Protein AF-T0L2A1-F1 (afdb_monomer_lite)

Radius of gyration: 30.26 Å; chains: 1; bounding box: 70×40×87 Å

Sequence (256 aa):
MIIKAENKIKNYKLTKREFQIHLFFLKEFNQEYRSYCYIKNIFIFENDSRLNYIILQKDPFLYEYGTFNGVIGGIDNGIIYAVANSKVEIYKIDEDFINFQNHVFNNEKCEIQEKFRLRAISFYESLNMNDKALEICNNKNLKFEILVKSKKLNEAFEYCETPYMYEKLGELFFSINDYDNAALCFYNSKNWKRLFHVDMINKKNYLNKTAENLYKNGDLNYAFLAYMKLNDYEKCGELLQESKFYNIFKKTFLNK

Organism: NCBI:txid1037528

InterPro domains:
  IPR056176 COPA/B, TPR domain [PF23953] (112-244)

Secondary structure (DSSP, 8-state):
---------------HHHHHHHHHIIIII----SEEEEETTEEEEEETTEEEEEE-SSS-EEEEEEE--SEEEEEETTEEEEEETTEEEEEE--HHHHHHHHHHHTT------GGGHHHHHHHHHHTT-HHHHHHH---HHHHHHHHHHTT-HHHHHTT--SHHHHHHHHHHHHHTT-HHHHHHHHHHHT-HHHHHHHHHHS--TTHHHHHHHHHHTT-HHHHHHHHHHHT-HHHHHHHHTTSTTHHHHIIIII--

Foldseek 3Di:
DDPDPDPDPDPDPQDPLSVVVVVCCVPPPVFDFDAWEDDDQKIWTDGPQWIWIWRDDPDIDIDTPGGHAFHFPYDDPQWTWGAHPNDTDIDHDPVLVVVVVVCVVVVHDDDDDPVCLVVVLVVCVVVVVLVVSLVSDPDLVVNLVSCVVVVVLVVSVVSDDALVSLQVSLVVCVVVVVLVSSLVSCVVSVVLVSNLVSLVVDPVPCLVVSLVVCVVVVVLVSNLVSCVVVLVLVVNLVSCVPPPCNVVSCVPRVPD

pLDDT: mean 86.66, std 15.93, range [22.2, 98.19]

Structure (mmCIF, N/CA/C/O backbone):
data_AF-T0L2A1-F1
#
_entry.id   AF-T0L2A1-F1
#
loop_
_atom_site.group_PDB
_atom_site.id
_atom_site.type_symbol
_atom_site.label_atom_id
_atom_site.label_alt_id
_atom_site.label_comp_id
_atom_site.label_asym_id
_atom_site.label_entity_id
_atom_site.label_seq_id
_atom_site.pdbx_PDB_ins_code
_atom_site.Cartn_x
_atom_site.Cartn_y
_atom_site.Cartn_z
_atom_site.occupancy
_atom_site.B_iso_or_equiv
_atom_site.auth_seq_id
_atom_site.auth_comp_id
_atom_site.auth_asym_id
_atom_site.auth_atom_id
_atom_site.pdbx_PDB_model_num
ATOM 1 N N . MET A 1 1 ? 37.976 21.460 -34.846 1.00 31.03 1 MET A N 1
ATOM 2 C CA . MET A 1 1 ? 37.074 20.665 -35.704 1.00 31.03 1 MET A CA 1
ATOM 3 C C . MET A 1 1 ? 35.658 20.936 -35.217 1.00 31.03 1 MET A C 1
ATOM 5 O O . MET A 1 1 ? 35.281 20.462 -34.158 1.00 31.03 1 MET A O 1
ATOM 9 N N . ILE A 1 2 ? 34.959 21.858 -35.879 1.00 22.20 2 ILE A N 1
ATOM 10 C CA . ILE A 1 2 ? 33.649 22.368 -35.451 1.00 22.20 2 ILE A CA 1
ATOM 11 C C . ILE A 1 2 ? 32.595 21.415 -36.013 1.00 22.20 2 ILE A C 1
ATOM 13 O O . ILE A 1 2 ? 32.340 21.433 -37.215 1.00 22.20 2 ILE A O 1
ATOM 17 N N . ILE A 1 3 ? 32.009 20.564 -35.170 1.00 25.62 3 ILE A N 1
ATOM 18 C CA . ILE A 1 3 ? 30.817 19.804 -35.557 1.00 25.62 3 ILE A CA 1
ATOM 19 C C . ILE A 1 3 ? 29.646 20.780 -35.459 1.00 25.62 3 ILE A C 1
ATOM 21 O O . ILE A 1 3 ? 29.141 21.075 -34.379 1.00 25.62 3 ILE A O 1
ATOM 25 N N . LYS A 1 4 ? 29.266 21.352 -36.605 1.00 25.23 4 LYS A N 1
ATOM 26 C CA . LYS A 1 4 ? 28.033 22.125 -36.745 1.00 25.23 4 LYS A CA 1
ATOM 27 C C . LYS A 1 4 ? 26.848 21.182 -36.527 1.00 25.23 4 LYS A C 1
ATOM 29 O O . LYS A 1 4 ? 26.548 20.366 -37.396 1.00 25.23 4 LYS A O 1
ATOM 34 N N . ALA A 1 5 ? 26.152 21.335 -35.405 1.00 28.75 5 ALA A N 1
ATOM 35 C CA . ALA A 1 5 ? 24.778 20.874 -35.258 1.00 28.75 5 ALA A CA 1
ATOM 36 C C . ALA A 1 5 ? 23.877 21.789 -36.107 1.00 28.75 5 ALA A C 1
ATOM 38 O O . ALA A 1 5 ? 23.283 22.749 -35.622 1.00 28.75 5 ALA A O 1
ATOM 39 N N . GLU A 1 6 ? 23.857 21.557 -37.421 1.00 27.33 6 GLU A N 1
ATOM 40 C CA . GLU A 1 6 ? 22.865 22.170 -38.299 1.00 27.33 6 GLU A CA 1
ATOM 41 C C . GLU A 1 6 ? 21.514 21.503 -38.043 1.00 27.33 6 GLU A C 1
ATOM 43 O O . GLU A 1 6 ? 21.291 20.357 -38.434 1.00 27.33 6 GLU A O 1
ATOM 48 N N . ASN A 1 7 ? 20.601 22.265 -37.435 1.00 36.50 7 ASN A N 1
ATOM 49 C CA . ASN A 1 7 ? 19.162 22.072 -37.561 1.00 36.50 7 ASN A CA 1
ATOM 50 C C . ASN A 1 7 ? 18.801 21.998 -39.050 1.00 36.50 7 ASN A C 1
ATOM 52 O O . ASN A 1 7 ? 18.612 23.006 -39.730 1.00 36.50 7 ASN A O 1
ATOM 56 N N . LYS A 1 8 ? 18.727 20.774 -39.563 1.00 29.84 8 LYS A N 1
ATOM 57 C CA . LYS A 1 8 ? 18.136 20.437 -40.850 1.00 29.84 8 LYS A CA 1
ATOM 58 C C . LYS A 1 8 ? 16.917 19.580 -40.559 1.00 29.84 8 LYS A C 1
ATOM 60 O O . LYS A 1 8 ? 17.016 18.359 -40.485 1.00 29.84 8 LYS A O 1
ATOM 65 N N . ILE A 1 9 ? 15.755 20.231 -40.508 1.00 32.44 9 ILE A N 1
ATOM 66 C CA . ILE A 1 9 ? 14.486 19.613 -40.905 1.00 32.44 9 ILE A CA 1
ATOM 67 C C . ILE A 1 9 ? 14.605 19.352 -42.416 1.00 32.44 9 ILE A C 1
ATOM 69 O O . ILE A 1 9 ? 14.092 20.076 -43.262 1.00 32.44 9 ILE A O 1
ATOM 73 N N . LYS A 1 10 ? 15.430 18.367 -42.776 1.00 32.75 10 LYS A N 1
ATOM 74 C CA . LYS A 1 10 ? 15.390 17.714 -44.077 1.00 32.75 10 LYS A CA 1
ATOM 75 C C . LYS A 1 10 ? 14.260 16.704 -43.987 1.00 32.75 10 LYS A C 1
ATOM 77 O O . LYS A 1 10 ? 14.142 16.036 -42.967 1.00 32.75 10 LYS A O 1
ATOM 82 N N . ASN A 1 11 ? 13.471 16.595 -45.051 1.00 31.20 11 ASN A N 1
ATOM 83 C CA . ASN A 1 11 ? 12.478 15.546 -45.268 1.00 31.20 11 ASN A CA 1
ATOM 84 C C . ASN A 1 11 ? 13.094 14.153 -45.035 1.00 31.20 11 ASN A C 1
ATOM 86 O O . ASN A 1 11 ? 13.542 13.498 -45.976 1.00 31.20 11 ASN A O 1
ATOM 90 N N . TYR A 1 12 ? 13.147 13.704 -43.784 1.00 37.12 12 TYR A N 1
ATOM 91 C CA . TYR A 1 12 ? 13.442 12.326 -43.452 1.00 37.12 12 TYR A CA 1
ATOM 92 C C . TYR A 1 12 ? 12.169 11.551 -43.755 1.00 37.12 12 TYR A C 1
ATOM 94 O O . TYR A 1 12 ? 11.130 11.759 -43.130 1.00 37.12 12 TYR A O 1
ATOM 102 N N . LYS A 1 13 ? 12.236 10.653 -44.743 1.00 37.12 13 LYS A N 1
ATOM 103 C CA . LYS A 1 13 ? 11.310 9.524 -44.770 1.00 37.12 13 LYS A CA 1
ATOM 104 C C . LYS A 1 13 ? 11.586 8.751 -43.487 1.00 37.12 13 LYS A C 1
ATOM 106 O O . LYS A 1 13 ? 12.560 8.005 -43.440 1.00 37.12 13 LYS A O 1
ATOM 111 N N . LEU A 1 14 ? 10.771 8.990 -42.461 1.00 46.75 14 LEU A N 1
ATOM 112 C CA . LEU A 1 14 ? 10.785 8.187 -41.248 1.00 46.75 14 LEU A CA 1
ATOM 113 C C . LEU A 1 14 ? 10.711 6.728 -41.685 1.00 46.75 14 LEU A C 1
ATOM 115 O O . LEU A 1 14 ? 9.867 6.348 -42.506 1.00 46.75 14 LEU A O 1
ATOM 119 N N . THR A 1 15 ? 11.614 5.906 -41.171 1.00 63.09 15 THR A N 1
ATOM 120 C CA . THR A 1 15 ? 11.466 4.463 -41.302 1.00 63.09 15 THR A CA 1
ATOM 121 C C . THR A 1 15 ? 10.100 4.067 -40.739 1.00 63.09 15 THR A C 1
ATOM 123 O O . THR A 1 15 ? 9.544 4.737 -39.866 1.00 63.09 15 THR A O 1
ATOM 126 N N . LYS A 1 16 ? 9.529 2.953 -41.211 1.00 61.53 16 LYS A N 1
ATOM 127 C CA . LYS A 1 16 ? 8.233 2.464 -40.707 1.00 61.53 16 LYS A CA 1
ATOM 128 C C . LYS A 1 16 ? 8.201 2.389 -39.169 1.00 61.53 16 LYS A C 1
ATOM 130 O O . LYS A 1 16 ? 7.161 2.654 -38.576 1.00 61.53 16 LYS A O 1
ATOM 135 N N . ARG A 1 17 ? 9.344 2.075 -38.543 1.00 62.84 17 ARG A N 1
ATOM 136 C CA . ARG A 1 17 ? 9.523 2.063 -37.085 1.00 62.84 17 ARG A CA 1
ATOM 137 C C . ARG A 1 17 ? 9.506 3.465 -36.479 1.00 62.84 17 ARG A C 1
ATOM 139 O O . ARG A 1 17 ? 8.727 3.689 -35.568 1.00 62.84 17 ARG A O 1
ATOM 146 N N . GLU A 1 18 ? 10.279 4.416 -36.996 1.00 62.72 18 GLU A N 1
ATOM 147 C CA . GLU A 1 18 ? 10.261 5.807 -36.505 1.00 62.72 18 GLU A CA 1
ATOM 148 C C . GLU A 1 18 ? 8.881 6.457 -36.644 1.00 62.72 18 GLU A C 1
ATOM 150 O O . GLU A 1 18 ? 8.446 7.190 -35.761 1.00 62.72 18 GLU A O 1
ATOM 155 N N . PHE A 1 19 ? 8.147 6.131 -37.708 1.00 63.41 19 PHE A N 1
ATOM 156 C CA . PHE A 1 19 ? 6.772 6.587 -37.882 1.00 63.41 19 PHE A CA 1
ATOM 157 C C . PHE A 1 19 ? 5.812 5.969 -36.852 1.00 63.41 19 PHE A C 1
ATOM 159 O O . PHE A 1 19 ? 4.948 6.665 -36.326 1.00 63.41 19 PHE A O 1
ATOM 166 N N . GLN A 1 20 ? 5.976 4.682 -36.523 1.00 64.56 20 GLN A N 1
ATOM 167 C CA . GLN A 1 20 ? 5.215 4.023 -35.453 1.00 64.56 20 GLN A CA 1
ATOM 168 C C . GLN A 1 20 ? 5.517 4.626 -34.079 1.00 64.56 20 GLN A C 1
ATOM 170 O O . GLN A 1 20 ? 4.583 4.864 -33.321 1.00 64.56 20 GLN A O 1
ATOM 175 N N . ILE A 1 21 ? 6.788 4.915 -33.784 1.00 65.69 21 ILE A N 1
ATOM 176 C CA . ILE A 1 21 ? 7.208 5.604 -32.556 1.00 65.69 21 ILE A CA 1
ATOM 177 C C . ILE A 1 21 ? 6.533 6.969 -32.480 1.00 65.69 21 ILE A C 1
ATOM 179 O O . ILE A 1 21 ? 5.861 7.271 -31.502 1.00 65.69 21 ILE A O 1
ATOM 183 N N . HIS A 1 22 ? 6.657 7.773 -33.534 1.00 61.84 22 HIS A N 1
ATOM 184 C CA . HIS A 1 22 ? 6.089 9.114 -33.569 1.00 61.84 22 HIS A CA 1
ATOM 185 C C . HIS A 1 22 ? 4.561 9.096 -33.398 1.00 61.84 22 HIS A C 1
ATOM 187 O O . HIS A 1 22 ? 4.016 9.859 -32.606 1.00 61.84 22 HIS A O 1
ATOM 193 N N . LEU A 1 23 ? 3.864 8.168 -34.065 1.00 62.12 23 LEU A N 1
ATOM 194 C CA . LEU A 1 23 ? 2.428 7.958 -33.867 1.00 62.12 23 LEU A CA 1
ATOM 195 C C . LEU A 1 23 ? 2.078 7.513 -32.443 1.00 62.12 23 LEU A C 1
ATOM 197 O O . LEU A 1 23 ? 1.058 7.954 -31.924 1.00 62.12 23 LEU A O 1
ATOM 201 N N . PHE A 1 24 ? 2.888 6.651 -31.827 1.00 64.75 24 PHE A N 1
ATOM 202 C CA . PHE A 1 24 ? 2.694 6.216 -30.446 1.00 64.75 24 PHE A CA 1
ATOM 203 C C . PHE A 1 24 ? 2.841 7.391 -29.475 1.00 64.75 24 PHE A C 1
ATOM 205 O O . PHE A 1 24 ? 1.949 7.621 -28.670 1.00 64.75 24 PHE A O 1
ATOM 212 N N . PHE A 1 25 ? 3.888 8.208 -29.609 1.00 62.81 25 PHE A N 1
ATOM 213 C CA . PHE A 1 25 ? 4.050 9.416 -28.794 1.00 62.81 25 PHE A CA 1
ATOM 214 C C . PHE A 1 25 ? 2.881 10.384 -28.933 1.00 62.81 25 PHE A C 1
ATOM 216 O O . PHE A 1 25 ? 2.364 10.857 -27.926 1.00 62.81 25 PHE A O 1
ATOM 223 N N . LEU A 1 26 ? 2.445 10.653 -30.165 1.00 59.28 26 LEU A N 1
ATOM 224 C CA . LEU A 1 26 ? 1.346 11.580 -30.424 1.00 59.28 26 LEU A CA 1
ATOM 225 C C . LEU A 1 26 ? -0.004 11.066 -29.909 1.00 59.28 26 LEU A C 1
ATOM 227 O O . LEU A 1 26 ? -0.841 11.871 -29.514 1.00 59.28 26 LEU A O 1
ATOM 231 N N . LYS A 1 27 ? -0.241 9.749 -29.941 1.00 61.22 27 LYS A N 1
ATOM 232 C CA . LYS A 1 27 ? -1.530 9.159 -29.551 1.00 61.22 27 LYS A CA 1
ATOM 233 C C . LYS A 1 27 ? -1.618 8.778 -28.077 1.00 61.22 27 LYS A C 1
ATOM 235 O O . LYS A 1 27 ? -2.663 8.995 -27.480 1.00 61.22 27 LYS A O 1
ATOM 240 N N . GLU A 1 28 ? -0.564 8.186 -27.526 1.00 62.56 28 GLU A N 1
ATOM 241 C CA . GLU A 1 28 ? -0.591 7.547 -26.202 1.00 62.56 28 GLU A CA 1
ATOM 242 C C . GLU A 1 28 ? 0.013 8.435 -25.114 1.00 62.56 28 GLU A C 1
ATOM 244 O O . GLU A 1 28 ? -0.511 8.485 -24.006 1.00 62.56 28 GLU A O 1
ATOM 249 N N . PHE A 1 29 ? 1.096 9.162 -25.412 1.00 63.00 29 PHE A N 1
ATOM 250 C CA . PHE A 1 29 ? 1.854 9.874 -24.376 1.00 63.00 29 PHE A CA 1
ATOM 251 C C . PHE A 1 29 ? 1.736 11.397 -24.424 1.00 63.00 29 PHE A C 1
ATOM 253 O O . PHE A 1 29 ? 1.950 12.035 -23.398 1.00 63.00 29 PHE A O 1
ATOM 260 N N . ASN A 1 30 ? 1.378 11.991 -25.567 1.00 65.12 30 ASN A N 1
ATOM 261 C CA . ASN A 1 30 ? 1.328 13.444 -25.777 1.00 65.12 30 ASN A CA 1
ATOM 262 C C . ASN A 1 30 ? 2.593 14.167 -25.257 1.00 65.12 30 ASN A C 1
ATOM 264 O O . ASN A 1 30 ? 2.512 15.222 -24.631 1.00 65.12 30 ASN A O 1
ATOM 268 N N . GLN A 1 31 ? 3.764 13.553 -25.460 1.00 67.06 31 GLN A N 1
ATOM 269 C CA . GLN A 1 31 ? 5.052 14.040 -24.965 1.00 67.06 31 GLN A CA 1
ATOM 270 C C . GLN A 1 31 ? 5.927 14.535 -26.115 1.00 67.06 31 GLN A C 1
ATOM 272 O O . GLN A 1 31 ? 6.083 13.854 -27.131 1.00 67.06 31 GLN A O 1
ATOM 277 N N . GLU A 1 32 ? 6.546 15.696 -25.916 1.00 71.56 32 GLU A N 1
ATOM 278 C CA . GLU A 1 32 ? 7.630 16.190 -26.760 1.00 71.56 32 GLU A CA 1
ATOM 279 C C . GLU A 1 32 ? 8.976 15.674 -26.238 1.00 71.56 32 GLU A C 1
ATOM 281 O O . GLU A 1 32 ? 9.176 15.510 -25.034 1.00 71.56 32 GLU A O 1
ATOM 286 N N . TYR A 1 33 ? 9.919 15.434 -27.146 1.00 80.19 33 TYR A N 1
ATOM 287 C CA . TYR A 1 33 ? 11.296 15.086 -26.810 1.00 80.19 33 TYR A CA 1
ATOM 288 C C . TYR A 1 33 ? 12.257 16.023 -27.533 1.00 80.19 33 TYR A C 1
ATOM 290 O O . TYR A 1 33 ? 12.021 16.419 -28.675 1.00 80.19 33 TYR A O 1
ATOM 298 N N . ARG A 1 34 ? 13.341 16.404 -26.853 1.00 81.69 34 ARG A N 1
ATOM 299 C CA . ARG A 1 34 ? 14.311 17.380 -27.381 1.00 81.69 34 ARG A CA 1
ATOM 300 C C . ARG A 1 34 ? 15.404 16.713 -28.205 1.00 81.69 34 ARG A C 1
ATOM 302 O O . ARG A 1 34 ? 15.775 17.213 -29.266 1.00 81.69 34 ARG A O 1
ATOM 309 N N . SER A 1 35 ? 15.870 15.561 -27.757 1.00 87.50 35 SER A N 1
ATOM 310 C CA . SER A 1 35 ? 16.796 14.716 -28.485 1.00 87.50 35 SER A CA 1
ATOM 311 C C . SER A 1 35 ? 16.603 13.253 -28.111 1.00 87.50 35 SER A C 1
ATOM 313 O O . SER A 1 35 ? 15.873 12.906 -27.177 1.00 87.50 35 SER A O 1
ATOM 315 N N . TYR A 1 36 ? 17.154 12.386 -28.952 1.00 88.69 36 TYR A N 1
ATOM 316 C CA . TYR A 1 36 ? 16.913 10.958 -28.893 1.00 88.69 36 TYR A CA 1
ATOM 317 C C . TYR A 1 36 ? 18.045 10.184 -29.559 1.00 88.69 36 TYR A C 1
ATOM 319 O O . TYR A 1 36 ? 18.781 10.698 -30.403 1.00 88.69 36 TYR A O 1
ATOM 327 N N . CYS A 1 37 ? 18.146 8.910 -29.212 1.00 87.88 37 CYS A N 1
ATOM 328 C CA . CYS A 1 37 ? 18.925 7.929 -29.941 1.00 87.88 37 CYS A CA 1
ATOM 329 C C . CYS A 1 37 ? 18.170 6.599 -30.009 1.00 87.88 37 CYS A C 1
ATOM 331 O O . CYS A 1 37 ? 17.124 6.398 -29.389 1.00 87.88 37 CYS A O 1
ATOM 333 N N . TYR A 1 38 ? 18.686 5.687 -30.822 1.00 84.31 38 TYR A N 1
ATOM 334 C CA . TYR A 1 38 ? 18.037 4.415 -31.081 1.00 84.31 38 TYR A CA 1
ATOM 335 C C . TYR A 1 38 ? 19.048 3.279 -31.050 1.00 84.31 38 TYR A C 1
ATOM 337 O O . TYR A 1 38 ? 20.103 3.367 -31.680 1.00 84.31 38 TYR A O 1
ATOM 345 N N . ILE A 1 39 ? 18.703 2.193 -30.361 1.00 83.75 39 ILE A N 1
ATOM 346 C CA . ILE A 1 39 ? 19.506 0.972 -30.319 1.00 83.75 39 ILE A CA 1
ATOM 347 C C . ILE A 1 39 ? 18.600 -0.257 -30.426 1.00 83.75 39 ILE A C 1
ATOM 349 O O . ILE A 1 39 ? 17.722 -0.479 -29.600 1.00 83.75 39 ILE A O 1
ATOM 353 N N . LYS A 1 40 ? 18.811 -1.082 -31.461 1.00 81.56 40 LYS A N 1
ATOM 354 C CA . LYS A 1 40 ? 18.043 -2.315 -31.744 1.00 81.56 40 LYS A CA 1
ATOM 355 C C . LYS A 1 40 ? 16.529 -2.104 -31.885 1.00 81.56 40 LYS A C 1
ATOM 357 O O . LYS A 1 40 ? 16.071 -1.875 -33.002 1.00 81.56 40 LYS A O 1
ATOM 362 N N . ASN A 1 41 ? 15.762 -2.254 -30.806 1.00 82.75 41 ASN A N 1
ATOM 363 C CA . ASN A 1 41 ? 14.313 -2.040 -30.692 1.00 82.75 41 ASN A CA 1
ATOM 364 C C . ASN A 1 41 ? 13.965 -1.038 -29.576 1.00 82.75 41 ASN A C 1
ATOM 366 O O . ASN A 1 41 ? 12.814 -0.963 -29.165 1.00 82.75 41 ASN A O 1
ATOM 370 N N . ILE A 1 42 ? 14.947 -0.293 -29.073 1.00 86.69 42 ILE A N 1
ATOM 371 C CA . ILE A 1 42 ? 14.805 0.611 -27.936 1.00 86.69 42 ILE A CA 1
ATOM 372 C C . ILE A 1 42 ? 14.990 2.040 -28.444 1.00 86.69 42 ILE A C 1
ATOM 374 O O . ILE A 1 42 ? 16.028 2.382 -29.019 1.00 86.69 42 ILE A O 1
ATOM 378 N N . PHE A 1 43 ? 13.972 2.867 -28.238 1.00 87.81 43 PHE A N 1
ATOM 379 C CA . PHE A 1 43 ? 14.008 4.296 -28.524 1.00 87.81 43 PHE A CA 1
ATOM 380 C C . PHE A 1 43 ? 14.283 5.052 -27.233 1.00 87.81 43 PHE A C 1
ATOM 382 O O . PHE A 1 43 ? 13.458 5.004 -26.330 1.00 87.81 43 PHE A O 1
ATOM 389 N N . ILE A 1 44 ? 15.425 5.721 -27.133 1.00 89.94 44 ILE A N 1
ATOM 390 C CA . ILE A 1 44 ? 15.856 6.434 -25.929 1.00 89.94 44 ILE A CA 1
ATOM 391 C C . ILE A 1 44 ? 15.756 7.922 -26.207 1.00 89.94 44 ILE A C 1
ATOM 393 O O . ILE A 1 44 ? 16.196 8.379 -27.258 1.00 89.94 44 ILE A O 1
ATOM 397 N N . PHE A 1 45 ? 15.203 8.686 -25.281 1.00 89.62 45 PHE A N 1
ATOM 398 C CA . PHE A 1 45 ? 14.941 10.101 -25.494 1.00 89.62 45 PHE A CA 1
ATOM 399 C C . PHE A 1 45 ? 14.918 10.854 -24.175 1.00 89.62 45 PHE A C 1
ATOM 401 O O . PHE A 1 45 ? 14.637 10.264 -23.127 1.00 89.62 45 PHE A O 1
ATOM 408 N N . GLU A 1 46 ? 15.172 12.161 -24.229 1.00 89.81 46 GLU A N 1
ATOM 409 C CA . GLU A 1 46 ? 14.883 13.027 -23.093 1.00 89.81 46 GLU A CA 1
ATOM 410 C C . GLU A 1 46 ? 13.607 13.845 -23.268 1.00 89.81 46 GLU A C 1
ATOM 412 O O . GLU A 1 46 ? 13.340 14.423 -24.327 1.00 89.81 46 GLU A O 1
ATOM 417 N N . ASN A 1 47 ? 12.859 13.945 -22.174 1.00 86.94 47 ASN A N 1
ATOM 418 C CA . ASN A 1 47 ? 11.787 14.910 -21.978 1.00 86.94 47 ASN A CA 1
ATOM 419 C C . ASN A 1 47 ? 11.859 15.440 -20.541 1.00 86.94 47 ASN A C 1
ATOM 421 O O . ASN A 1 47 ? 12.324 14.737 -19.6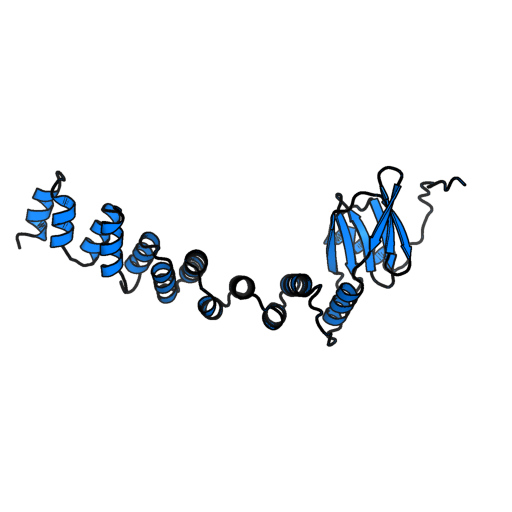56 1.00 86.94 47 ASN A O 1
ATOM 425 N N . ASP A 1 48 ? 11.496 16.701 -20.306 1.00 83.94 48 ASP A N 1
ATOM 426 C CA . ASP A 1 48 ? 11.369 17.273 -18.951 1.00 83.94 48 ASP A CA 1
ATOM 427 C C . ASP A 1 48 ? 12.499 16.931 -17.955 1.00 83.94 48 ASP A C 1
ATOM 429 O O . ASP A 1 48 ? 12.271 16.652 -16.778 1.00 83.94 48 ASP A O 1
ATOM 433 N N . SER A 1 49 ? 13.745 16.961 -18.441 1.00 86.75 49 SER A N 1
ATOM 434 C CA . SER A 1 49 ? 14.954 16.631 -17.669 1.00 86.75 49 SER A CA 1
ATOM 435 C C . SER A 1 49 ? 14.994 15.190 -17.131 1.00 86.75 49 SER A C 1
ATOM 437 O O . SER A 1 49 ? 15.594 14.899 -16.090 1.00 86.75 49 SER A O 1
ATOM 439 N N . ARG A 1 50 ? 14.358 14.269 -17.853 1.00 89.06 50 ARG A N 1
ATOM 440 C CA . ARG A 1 50 ? 14.342 12.828 -17.617 1.00 89.06 50 ARG A CA 1
ATOM 441 C C . ARG A 1 50 ? 14.800 12.099 -18.867 1.00 89.06 50 ARG A C 1
ATOM 443 O O . ARG A 1 50 ? 14.410 12.449 -19.978 1.00 89.06 50 ARG A O 1
ATOM 450 N N . LEU A 1 51 ? 15.619 11.075 -18.674 1.00 91.62 51 LEU A N 1
ATOM 451 C CA . LEU A 1 51 ? 15.928 10.097 -19.700 1.00 91.62 51 LEU A CA 1
ATOM 452 C C . LEU A 1 51 ? 14.884 8.996 -19.622 1.00 91.62 51 LEU A C 1
ATOM 454 O O . LEU A 1 51 ? 14.650 8.419 -18.559 1.00 91.62 51 LEU A O 1
ATOM 458 N N . ASN A 1 52 ? 14.298 8.678 -20.760 1.00 90.69 52 ASN A N 1
ATOM 459 C CA . ASN A 1 52 ? 13.311 7.626 -20.887 1.00 90.69 52 ASN A CA 1
ATOM 460 C C . ASN A 1 52 ? 13.688 6.728 -22.052 1.00 90.69 52 ASN A C 1
ATOM 462 O O . ASN A 1 52 ? 14.433 7.123 -22.953 1.00 90.69 52 ASN A O 1
ATOM 466 N N . TYR A 1 53 ? 13.137 5.522 -22.062 1.00 90.88 53 TYR A N 1
ATOM 467 C CA . TYR A 1 53 ? 13.158 4.706 -23.259 1.00 90.88 53 TYR A CA 1
ATOM 468 C C . TYR A 1 53 ? 11.837 3.994 -23.491 1.00 90.88 53 TYR A C 1
ATOM 470 O O . TYR A 1 53 ? 11.105 3.675 -22.558 1.00 90.88 53 TYR A O 1
ATOM 478 N N . ILE A 1 54 ? 11.555 3.725 -24.760 1.00 88.38 54 ILE A N 1
ATOM 479 C CA . ILE A 1 54 ? 10.449 2.883 -25.191 1.00 88.38 54 ILE A CA 1
ATOM 480 C C . ILE A 1 54 ? 11.011 1.597 -25.771 1.00 88.38 54 ILE A C 1
ATOM 482 O O . ILE A 1 54 ? 11.837 1.628 -26.687 1.00 88.38 54 ILE A O 1
ATOM 486 N N . ILE A 1 55 ? 10.514 0.469 -25.272 1.00 88.19 55 ILE A N 1
ATOM 487 C CA . ILE A 1 55 ? 10.729 -0.838 -25.890 1.00 88.19 55 ILE A CA 1
ATOM 488 C C . ILE A 1 55 ? 9.683 -1.010 -26.991 1.00 88.19 55 ILE A C 1
ATOM 490 O O . ILE A 1 55 ? 8.479 -1.042 -26.729 1.00 88.19 55 ILE A O 1
ATOM 494 N N . LEU A 1 56 ? 10.145 -1.097 -28.238 1.00 80.38 56 LEU A N 1
ATOM 495 C CA . LEU A 1 56 ? 9.286 -1.212 -29.409 1.00 80.38 56 LEU A CA 1
ATOM 496 C C . LEU A 1 56 ? 8.932 -2.663 -29.675 1.00 80.38 56 LEU A C 1
ATOM 498 O O . LEU A 1 56 ? 9.738 -3.459 -30.163 1.00 80.38 56 LEU A O 1
ATOM 502 N N . GLN A 1 57 ? 7.678 -2.960 -29.387 1.00 76.81 57 GLN A N 1
ATOM 503 C CA . GLN A 1 57 ? 7.028 -4.242 -29.582 1.00 76.81 57 GLN A CA 1
ATOM 504 C C . GLN A 1 57 ? 5.590 -4.000 -30.053 1.00 76.81 57 GLN A C 1
ATOM 506 O O . GLN A 1 57 ? 5.253 -2.882 -30.444 1.00 76.81 57 GLN A O 1
ATOM 511 N N . LYS A 1 58 ? 4.747 -5.040 -30.051 1.00 74.75 58 LYS A N 1
ATOM 512 C CA . LYS A 1 58 ? 3.335 -4.912 -30.443 1.00 74.75 58 LYS A CA 1
ATOM 513 C C . LYS A 1 58 ? 2.615 -3.831 -29.624 1.00 74.75 58 LYS A C 1
ATOM 515 O O . LYS A 1 58 ? 1.951 -2.991 -30.220 1.00 74.75 58 LYS A O 1
ATOM 520 N N . ASP A 1 59 ? 2.834 -3.843 -28.310 1.00 77.69 59 ASP A N 1
ATOM 521 C CA . ASP A 1 59 ? 2.331 -2.862 -27.349 1.00 77.69 59 ASP A CA 1
ATOM 522 C C . ASP A 1 59 ? 3.536 -2.144 -26.712 1.00 77.69 59 ASP A C 1
ATOM 524 O O . ASP A 1 59 ? 4.185 -2.704 -25.819 1.00 77.69 59 ASP A O 1
ATOM 528 N N . PRO A 1 60 ? 3.936 -0.964 -27.225 1.00 82.06 60 PRO A N 1
ATOM 529 C CA . PRO A 1 60 ? 5.152 -0.306 -26.769 1.00 82.06 60 PRO A CA 1
ATOM 530 C C . PRO A 1 60 ? 5.073 0.069 -25.289 1.00 82.06 60 PRO A C 1
ATOM 532 O O . PRO A 1 60 ? 4.034 0.503 -24.796 1.00 82.06 60 PRO A O 1
ATOM 535 N N . PHE A 1 61 ? 6.188 -0.087 -24.582 1.00 85.19 61 PHE A N 1
ATOM 536 C CA . PHE A 1 61 ? 6.266 0.184 -23.149 1.00 85.19 61 PHE A CA 1
ATOM 537 C C . PHE A 1 61 ? 7.248 1.318 -22.878 1.00 85.19 61 PHE A C 1
ATOM 539 O O . PHE A 1 61 ? 8.421 1.204 -23.236 1.00 85.19 61 PHE A O 1
ATOM 546 N N . LEU A 1 62 ? 6.768 2.391 -22.244 1.00 88.50 62 LEU A N 1
ATOM 547 C CA . LEU A 1 62 ? 7.589 3.508 -21.787 1.00 88.50 62 LEU A CA 1
ATOM 548 C C . LEU A 1 62 ? 8.172 3.208 -20.404 1.00 88.50 62 LEU A C 1
ATOM 550 O O . LEU A 1 62 ? 7.440 2.884 -19.472 1.00 88.50 62 LEU A O 1
ATOM 554 N N . TYR A 1 63 ? 9.479 3.397 -20.257 1.00 90.06 63 TYR A N 1
ATOM 555 C CA . TYR A 1 63 ? 10.178 3.316 -18.984 1.00 90.06 63 TYR A CA 1
ATOM 556 C C . TYR A 1 63 ? 10.959 4.602 -18.704 1.00 90.06 63 TYR A C 1
ATOM 558 O O . TYR A 1 63 ? 11.750 5.060 -19.533 1.00 90.06 63 TYR A O 1
ATOM 566 N N . GLU A 1 64 ? 10.788 5.139 -17.499 1.00 89.94 64 GLU A N 1
ATOM 567 C CA . GLU A 1 64 ? 11.566 6.268 -16.993 1.00 89.94 64 GLU A CA 1
ATOM 568 C C . GLU A 1 64 ? 12.891 5.770 -16.408 1.00 89.94 64 GLU A C 1
ATOM 570 O O . GLU A 1 64 ? 12.923 5.069 -15.396 1.00 89.94 64 GLU A O 1
ATOM 575 N N . TYR A 1 65 ? 14.003 6.116 -17.057 1.00 88.31 65 TYR A N 1
ATOM 576 C CA . TYR A 1 65 ? 15.329 5.664 -16.641 1.00 88.31 65 TYR A CA 1
ATOM 577 C C . TYR A 1 65 ? 15.866 6.460 -15.454 1.00 88.31 65 TYR A C 1
ATOM 579 O O . TYR A 1 65 ? 16.457 5.888 -14.539 1.00 88.31 65 TYR A O 1
ATOM 587 N N . GLY A 1 66 ? 15.658 7.775 -15.469 1.00 88.50 66 GLY A N 1
ATOM 588 C CA . GLY A 1 66 ? 16.067 8.656 -14.386 1.00 88.50 66 GLY A CA 1
ATOM 589 C C . GLY A 1 66 ? 16.281 10.089 -14.846 1.00 88.50 66 GLY A C 1
ATOM 590 O O . GLY A 1 66 ? 15.950 10.463 -15.968 1.00 88.50 66 GLY A O 1
ATOM 591 N N . THR A 1 67 ? 16.853 10.904 -13.968 1.00 89.81 67 THR A N 1
ATOM 592 C CA . THR A 1 67 ? 17.146 12.312 -14.253 1.00 89.81 67 THR A CA 1
ATOM 593 C C . THR A 1 67 ? 18.224 12.453 -15.317 1.00 89.81 67 THR A C 1
ATOM 595 O O . THR A 1 67 ? 19.231 11.744 -15.283 1.00 89.81 67 THR A O 1
ATOM 598 N N . PHE A 1 68 ? 18.046 13.417 -16.212 1.00 89.19 68 PHE A N 1
ATOM 599 C CA . PHE A 1 68 ? 18.972 13.680 -17.301 1.00 89.19 68 PHE A CA 1
ATOM 600 C C . PHE A 1 68 ? 19.023 15.160 -17.626 1.00 89.19 68 PHE A C 1
ATOM 602 O O . PHE A 1 68 ? 17.998 15.794 -17.862 1.00 89.19 68 PHE A O 1
ATOM 609 N N . ASN A 1 69 ? 20.237 15.697 -17.671 1.00 86.12 69 ASN A N 1
ATOM 610 C CA . ASN A 1 69 ? 20.478 17.089 -17.998 1.00 86.12 69 ASN A CA 1
ATOM 611 C C . ASN A 1 69 ? 21.428 17.134 -19.181 1.00 86.12 69 ASN A C 1
ATOM 613 O O . ASN A 1 69 ? 22.626 16.975 -19.004 1.00 86.12 69 ASN A O 1
ATOM 617 N N . GLY A 1 70 ? 20.911 17.354 -20.383 1.00 88.12 70 GLY A N 1
ATOM 618 C CA . GLY A 1 70 ? 2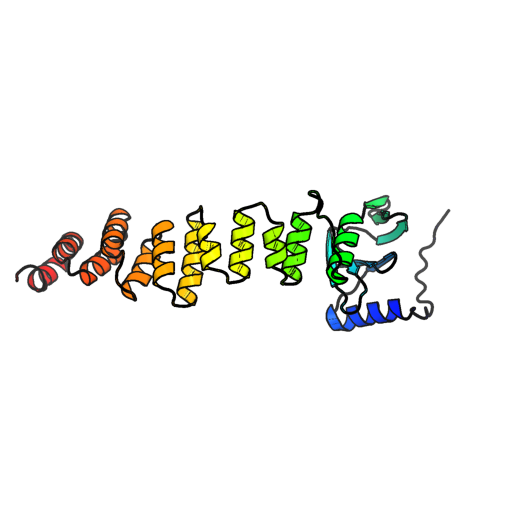1.751 17.468 -21.565 1.00 88.12 70 GLY A CA 1
ATOM 619 C C . GLY A 1 70 ? 20.981 17.243 -22.850 1.00 88.12 70 GLY A C 1
ATOM 620 O O . GLY A 1 70 ? 19.753 17.196 -22.858 1.00 88.12 70 GLY A O 1
ATOM 621 N N . VAL A 1 71 ? 21.742 17.120 -23.929 1.00 90.12 71 VAL A N 1
ATOM 622 C CA . VAL A 1 71 ? 21.271 16.720 -25.255 1.00 90.12 71 VAL A CA 1
ATOM 623 C C . VAL A 1 71 ? 22.015 15.447 -25.634 1.00 90.12 71 VAL A C 1
ATOM 625 O O . VAL A 1 71 ? 23.248 15.420 -25.601 1.00 90.12 71 VAL A O 1
ATOM 628 N N . ILE A 1 72 ? 21.287 14.394 -25.981 1.00 92.56 72 ILE A N 1
ATOM 629 C CA . ILE A 1 72 ? 21.825 13.135 -26.489 1.00 92.56 72 ILE A CA 1
ATOM 630 C C . ILE A 1 72 ? 22.552 13.404 -27.813 1.00 92.56 72 ILE A C 1
ATOM 632 O O . ILE A 1 72 ? 21.958 13.823 -28.805 1.00 92.56 72 ILE A O 1
ATOM 636 N N . GLY A 1 73 ? 23.860 13.153 -27.827 1.00 89.12 73 GLY A N 1
ATOM 637 C CA . GLY A 1 73 ? 24.708 13.242 -29.016 1.00 89.12 73 GLY A CA 1
ATOM 638 C C . GLY A 1 73 ? 24.842 11.915 -29.768 1.00 89.12 73 GLY A C 1
ATOM 639 O O . GLY A 1 73 ? 25.117 11.917 -30.966 1.00 89.12 73 GLY A O 1
ATOM 640 N N . GLY A 1 74 ? 24.644 10.783 -29.086 1.00 86.50 74 GLY A N 1
ATOM 641 C CA . GLY A 1 74 ? 24.693 9.452 -29.690 1.00 86.50 74 GLY A CA 1
ATOM 642 C C . GLY A 1 74 ? 24.798 8.325 -28.663 1.00 86.50 74 GLY A C 1
ATOM 643 O O . GLY A 1 74 ? 24.846 8.569 -27.457 1.00 86.50 74 GLY A O 1
ATOM 644 N N . ILE A 1 75 ? 24.837 7.087 -29.154 1.00 87.38 75 ILE A N 1
ATOM 645 C CA . ILE A 1 75 ? 25.016 5.875 -28.349 1.00 87.38 75 ILE A CA 1
ATOM 646 C C . ILE A 1 75 ? 26.030 4.941 -29.016 1.00 87.38 75 ILE A C 1
ATOM 648 O O . ILE A 1 75 ? 25.970 4.742 -30.228 1.00 87.38 75 ILE A O 1
ATOM 652 N N . ASP A 1 76 ? 26.934 4.362 -28.228 1.00 84.81 76 ASP A N 1
ATOM 653 C CA . ASP A 1 76 ? 27.835 3.283 -28.649 1.00 84.81 76 ASP A CA 1
ATOM 654 C C . ASP A 1 76 ? 27.976 2.256 -27.520 1.00 84.81 76 ASP A C 1
ATOM 656 O O . ASP A 1 76 ? 28.164 2.635 -26.370 1.00 84.81 76 ASP A O 1
ATOM 660 N N . ASN A 1 77 ? 27.851 0.961 -27.826 1.00 83.25 77 ASN A N 1
ATOM 661 C CA . ASN A 1 77 ? 27.990 -0.142 -26.857 1.00 83.25 77 ASN A CA 1
ATOM 662 C C . ASN A 1 77 ? 27.258 0.080 -25.507 1.00 83.25 77 ASN A C 1
ATOM 664 O O . ASN A 1 77 ? 27.837 -0.102 -24.434 1.00 83.25 77 ASN A O 1
ATOM 668 N N . GLY A 1 78 ? 26.001 0.542 -25.559 1.00 80.75 78 GLY A N 1
ATOM 669 C CA . GLY A 1 78 ? 25.175 0.794 -24.366 1.00 80.75 78 GLY A CA 1
ATOM 670 C C . GLY A 1 78 ? 25.535 2.065 -23.587 1.00 80.75 78 GLY A C 1
ATOM 671 O O . GLY A 1 78 ? 24.977 2.325 -22.517 1.00 80.75 78 GLY A O 1
ATOM 672 N N . ILE A 1 79 ? 26.460 2.866 -24.112 1.00 88.88 79 ILE A N 1
ATOM 673 C CA . ILE A 1 79 ? 26.922 4.121 -23.533 1.00 88.88 79 ILE A CA 1
ATOM 674 C C . ILE A 1 79 ? 26.330 5.282 -24.326 1.00 88.88 79 ILE A C 1
ATOM 676 O O . ILE A 1 79 ? 26.624 5.462 -25.506 1.00 88.88 79 ILE A O 1
ATOM 680 N N . ILE A 1 80 ? 25.505 6.088 -23.665 1.00 90.25 80 ILE A N 1
ATOM 681 C CA . ILE A 1 80 ? 24.973 7.334 -24.208 1.00 90.25 80 ILE A CA 1
ATOM 682 C C . ILE A 1 80 ? 25.991 8.443 -23.961 1.00 90.25 80 ILE A C 1
ATOM 684 O O . ILE A 1 80 ? 26.410 8.681 -22.826 1.00 90.25 80 ILE A O 1
ATOM 688 N N . TYR A 1 81 ? 26.326 9.160 -25.027 1.00 92.06 81 TYR A N 1
ATOM 689 C CA . TYR A 1 81 ? 27.113 10.382 -24.974 1.00 92.06 81 TYR A CA 1
ATOM 690 C C . TYR A 1 81 ? 26.161 11.566 -25.037 1.00 92.06 81 TYR A C 1
ATOM 692 O O . TYR A 1 81 ? 25.443 11.739 -26.023 1.00 92.06 81 TYR A O 1
ATOM 700 N N . ALA A 1 82 ? 26.154 12.379 -23.988 1.00 92.38 82 ALA A N 1
ATOM 701 C CA . ALA A 1 82 ? 25.330 13.571 -23.893 1.00 92.38 82 ALA A CA 1
ATOM 702 C C . ALA A 1 82 ? 26.206 14.819 -23.802 1.00 92.38 82 ALA A C 1
ATOM 704 O O . ALA A 1 82 ? 27.319 14.772 -23.284 1.00 92.38 82 ALA A O 1
ATOM 705 N N . VAL A 1 83 ? 25.706 15.948 -24.293 1.00 91.81 83 VAL A N 1
ATOM 706 C CA . VAL A 1 83 ? 26.342 17.252 -24.098 1.00 91.81 83 VAL A CA 1
ATOM 707 C C . VAL A 1 83 ? 25.536 18.038 -23.077 1.00 91.81 83 VAL A C 1
ATOM 709 O O . VAL A 1 83 ? 24.358 18.321 -23.289 1.00 91.81 83 VAL A O 1
ATOM 712 N N . ALA A 1 84 ? 26.191 18.411 -21.984 1.00 89.44 84 ALA A N 1
ATOM 713 C CA . ALA A 1 84 ? 25.615 19.175 -20.888 1.00 89.44 84 ALA A CA 1
ATOM 714 C C . ALA A 1 84 ? 26.632 20.213 -20.413 1.00 89.44 84 ALA A C 1
ATOM 716 O O . ALA A 1 84 ? 27.802 19.893 -20.215 1.00 89.44 84 ALA A O 1
ATOM 717 N N . ASN A 1 85 ? 26.220 21.474 -20.249 1.00 88.00 85 ASN A N 1
ATOM 718 C CA . ASN A 1 85 ? 27.092 22.547 -19.743 1.00 88.00 85 ASN A CA 1
ATOM 719 C C . ASN A 1 85 ? 28.455 22.638 -20.467 1.00 88.00 85 ASN A C 1
ATOM 721 O O . ASN A 1 85 ? 29.504 22.783 -19.835 1.00 88.00 85 ASN A O 1
ATOM 725 N N . SER A 1 86 ? 28.440 22.511 -21.799 1.00 87.88 86 SER A N 1
ATOM 726 C CA . SER A 1 86 ? 29.637 22.513 -22.659 1.00 87.88 86 SER A CA 1
ATOM 727 C C . SER A 1 86 ? 30.645 21.389 -22.374 1.00 87.88 86 SER A C 1
ATOM 729 O O . SER A 1 86 ? 31.806 21.482 -22.775 1.00 87.88 86 SER A O 1
ATOM 731 N N . LYS A 1 87 ? 30.218 20.317 -21.701 1.00 91.50 87 LYS A N 1
ATOM 732 C CA . LYS A 1 87 ? 30.997 19.102 -21.447 1.00 91.50 87 LYS A CA 1
ATOM 733 C C . LYS A 1 87 ? 30.278 17.887 -22.021 1.00 91.50 87 LYS A C 1
ATOM 735 O O . LYS A 1 87 ? 29.057 17.885 -22.162 1.00 91.50 87 LYS A O 1
ATOM 740 N N . VAL A 1 88 ? 31.057 16.863 -22.358 1.00 91.00 88 VAL A N 1
ATOM 741 C CA . VAL A 1 88 ? 30.518 15.548 -22.709 1.00 91.00 88 VAL A CA 1
ATOM 742 C C . VAL A 1 88 ? 30.322 14.761 -21.419 1.00 91.00 88 VAL A C 1
ATOM 744 O O . VAL A 1 88 ? 31.273 14.557 -20.666 1.00 91.00 88 VAL A O 1
ATOM 747 N N . GLU A 1 89 ? 29.093 14.332 -21.179 1.00 91.50 89 GLU A N 1
ATOM 748 C CA . GLU A 1 89 ? 28.702 13.438 -20.098 1.00 91.50 89 GLU A CA 1
ATOM 749 C C . GLU A 1 89 ? 28.382 12.050 -20.653 1.00 91.50 89 GLU A C 1
ATOM 751 O O . GLU A 1 89 ? 27.992 11.888 -21.812 1.00 91.50 89 GLU A O 1
ATOM 756 N N . ILE A 1 90 ? 28.573 11.038 -19.812 1.00 89.75 90 ILE A N 1
ATOM 757 C CA . ILE A 1 90 ? 28.461 9.633 -20.188 1.00 89.75 90 ILE A CA 1
ATOM 758 C C . ILE A 1 90 ? 27.402 8.981 -19.306 1.00 89.75 90 ILE A C 1
ATOM 760 O O . ILE A 1 90 ? 27.537 8.964 -18.083 1.00 89.75 90 ILE A O 1
ATOM 764 N N . TYR A 1 91 ? 26.384 8.399 -19.933 1.00 89.12 91 TYR A N 1
ATOM 765 C CA . TYR A 1 91 ? 25.309 7.685 -19.252 1.00 89.12 91 TYR A CA 1
ATOM 766 C C . TYR A 1 91 ? 25.312 6.232 -19.713 1.00 89.12 91 TYR A C 1
ATOM 768 O O . TYR A 1 91 ? 25.115 5.937 -20.890 1.00 89.12 91 TYR A O 1
ATOM 776 N N . LYS A 1 92 ? 25.550 5.304 -18.786 1.00 88.62 92 LYS A N 1
ATOM 777 C CA . LYS A 1 92 ? 25.502 3.873 -19.087 1.00 88.62 92 LYS A CA 1
ATOM 778 C C . LYS A 1 92 ? 24.079 3.367 -18.925 1.00 88.62 92 LYS A C 1
ATOM 780 O O . LYS A 1 92 ? 23.477 3.582 -17.873 1.00 88.62 92 LYS A O 1
ATOM 785 N N . ILE A 1 93 ? 23.575 2.677 -19.940 1.00 87.50 93 ILE A N 1
ATOM 786 C CA . ILE A 1 93 ? 22.290 1.988 -19.886 1.00 87.50 93 ILE A CA 1
ATOM 787 C C . ILE A 1 93 ? 22.479 0.618 -19.235 1.00 87.50 93 ILE A C 1
ATOM 789 O O . ILE A 1 93 ? 23.458 -0.085 -19.492 1.00 87.50 93 ILE A O 1
ATOM 793 N N . ASP A 1 94 ? 21.529 0.226 -18.393 1.00 89.88 94 ASP A N 1
ATOM 794 C CA . ASP A 1 94 ? 21.478 -1.119 -17.826 1.00 89.88 94 ASP A CA 1
ATOM 795 C C . ASP A 1 94 ? 20.914 -2.123 -18.843 1.00 89.88 94 ASP A C 1
ATOM 797 O O . ASP A 1 94 ? 19.725 -2.445 -18.836 1.00 89.88 94 ASP A O 1
ATOM 801 N N . GLU A 1 95 ? 21.774 -2.590 -19.751 1.00 88.94 95 GLU A N 1
ATOM 802 C CA . GLU A 1 95 ? 21.394 -3.545 -20.800 1.00 88.94 95 GLU A CA 1
ATOM 803 C C . GLU A 1 95 ? 20.797 -4.838 -20.236 1.00 88.94 95 GLU A C 1
ATOM 805 O O . GLU A 1 95 ? 19.868 -5.383 -20.827 1.00 88.94 95 GLU A O 1
ATOM 810 N N . ASP A 1 96 ? 21.270 -5.308 -19.079 1.00 91.81 96 ASP A N 1
ATOM 811 C CA . ASP A 1 96 ? 20.754 -6.535 -18.466 1.00 91.81 96 ASP A CA 1
ATOM 812 C C . ASP A 1 96 ? 19.301 -6.370 -18.022 1.00 91.81 96 ASP A C 1
ATOM 814 O O . ASP A 1 96 ? 18.489 -7.277 -18.209 1.00 91.81 96 ASP A O 1
ATOM 818 N N . PHE A 1 97 ? 18.947 -5.198 -17.489 1.00 93.75 97 PHE A N 1
ATOM 819 C CA . PHE A 1 97 ? 17.563 -4.906 -17.135 1.00 93.75 97 PHE A CA 1
ATOM 820 C C . PHE A 1 97 ? 16.667 -4.793 -18.375 1.00 93.75 97 PHE A C 1
ATOM 822 O O . PHE A 1 97 ? 15.554 -5.318 -18.378 1.00 93.75 97 PHE A O 1
ATOM 829 N N . ILE A 1 98 ? 17.161 -4.184 -19.457 1.00 91.25 98 ILE A N 1
ATOM 830 C CA . ILE A 1 98 ? 16.399 -4.103 -20.709 1.00 91.25 98 ILE A CA 1
ATOM 831 C C . ILE A 1 98 ? 16.220 -5.484 -21.350 1.00 91.25 98 ILE A C 1
ATOM 833 O O . ILE A 1 98 ? 15.141 -5.809 -21.850 1.00 91.25 98 ILE A O 1
ATOM 837 N N . ASN A 1 99 ? 17.250 -6.328 -21.318 1.00 91.12 99 ASN A N 1
ATOM 838 C CA . ASN A 1 99 ? 17.150 -7.711 -21.776 1.00 91.12 99 ASN A CA 1
ATOM 839 C C . ASN A 1 99 ? 16.112 -8.480 -20.948 1.00 91.12 99 ASN A C 1
ATOM 841 O O . ASN A 1 99 ? 15.259 -9.153 -21.523 1.00 91.12 99 ASN A O 1
ATOM 845 N N . PHE A 1 100 ? 16.112 -8.308 -19.622 1.00 94.81 100 PHE A N 1
ATOM 846 C CA . PHE A 1 100 ? 15.077 -8.859 -18.747 1.00 94.81 100 PHE A CA 1
ATOM 847 C C . PHE A 1 100 ? 13.664 -8.410 -19.163 1.00 94.81 100 PHE A C 1
ATOM 849 O O . PHE A 1 100 ? 12.783 -9.255 -19.314 1.00 94.81 100 PHE A O 1
ATOM 856 N N . GLN A 1 101 ? 13.439 -7.118 -19.418 1.00 93.62 101 GLN A N 1
ATOM 857 C CA . GLN A 1 101 ? 12.126 -6.625 -19.856 1.00 93.62 101 GLN A CA 1
ATOM 858 C C . GLN A 1 101 ? 11.695 -7.236 -21.196 1.00 93.62 101 GLN A C 1
ATOM 860 O O . GLN A 1 101 ? 10.555 -7.679 -21.322 1.00 93.62 101 GLN A O 1
ATOM 865 N N . ASN A 1 102 ? 12.602 -7.320 -22.177 1.00 90.50 102 ASN A N 1
ATOM 866 C CA . ASN A 1 102 ? 12.321 -7.978 -23.458 1.00 90.50 102 ASN A CA 1
ATOM 867 C C . ASN A 1 102 ? 11.931 -9.456 -23.266 1.00 90.50 102 ASN A C 1
ATOM 869 O O . ASN A 1 102 ? 10.954 -9.907 -23.861 1.00 90.50 102 ASN A O 1
ATOM 873 N N . HIS A 1 103 ? 12.639 -10.200 -22.408 1.00 92.81 103 HIS A N 1
ATOM 874 C CA . HIS A 1 103 ? 12.277 -11.585 -22.092 1.00 92.81 103 HIS A CA 1
ATOM 875 C C . HIS A 1 103 ? 10.880 -11.687 -21.470 1.00 92.81 103 HIS A C 1
ATOM 877 O O . HIS A 1 103 ? 10.098 -12.549 -21.869 1.00 92.81 103 HIS A O 1
ATOM 883 N N . VAL A 1 104 ? 10.531 -10.789 -20.540 1.00 93.31 104 VAL A N 1
ATOM 884 C CA . VAL A 1 104 ? 9.190 -10.750 -19.934 1.00 93.31 104 VAL A CA 1
ATOM 885 C C . VAL A 1 104 ? 8.111 -10.559 -20.998 1.00 93.31 104 VAL A C 1
ATOM 887 O O . VAL A 1 104 ? 7.126 -11.297 -20.989 1.00 93.31 104 VAL A O 1
ATOM 890 N N . PHE A 1 105 ? 8.303 -9.631 -21.937 1.00 89.88 105 PHE A N 1
ATOM 891 C CA . PHE A 1 105 ? 7.338 -9.397 -23.013 1.00 89.88 105 PHE A CA 1
ATOM 892 C C . PHE A 1 105 ? 7.224 -10.563 -24.002 1.00 89.88 105 PHE A C 1
ATOM 894 O O . PHE A 1 105 ? 6.136 -10.831 -24.511 1.00 89.88 105 PHE A O 1
ATOM 901 N N . ASN A 1 106 ? 8.313 -11.297 -24.227 1.00 88.56 106 ASN A N 1
ATOM 902 C CA . ASN A 1 106 ? 8.323 -12.490 -25.074 1.00 88.56 106 ASN A CA 1
ATOM 903 C C . ASN A 1 106 ? 7.859 -13.765 -24.342 1.00 88.56 106 ASN A C 1
ATOM 905 O O . ASN A 1 106 ? 7.854 -14.839 -24.940 1.00 88.56 106 ASN A O 1
ATOM 909 N N . ASN A 1 107 ? 7.451 -1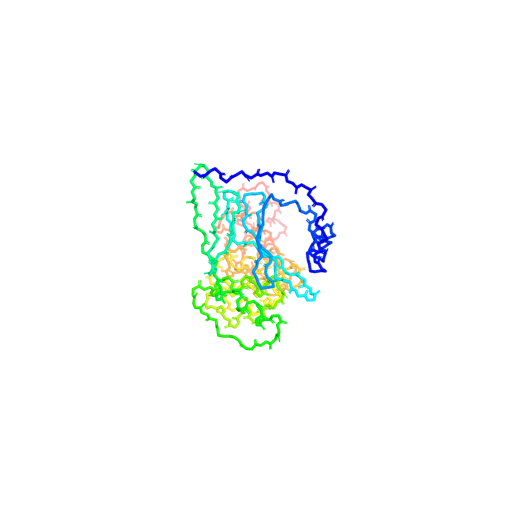3.670 -23.068 1.00 89.38 107 ASN A N 1
ATOM 910 C CA . ASN A 1 107 ? 7.153 -14.814 -22.194 1.00 89.38 107 ASN A CA 1
ATOM 911 C C . ASN A 1 107 ? 8.311 -15.821 -22.075 1.00 89.38 107 ASN A C 1
ATOM 913 O O . ASN A 1 107 ? 8.106 -17.017 -21.860 1.00 89.38 107 ASN A O 1
ATOM 917 N N . GLU A 1 108 ? 9.540 -15.333 -22.190 1.00 91.38 108 GLU A N 1
ATOM 918 C CA . GLU A 1 108 ? 10.753 -16.124 -22.051 1.00 91.38 108 GLU A CA 1
ATOM 919 C C . GLU A 1 108 ? 11.203 -16.158 -20.586 1.00 91.38 108 GLU A C 1
ATOM 921 O O . GLU A 1 108 ? 10.972 -15.229 -19.806 1.00 91.38 108 GLU A O 1
ATOM 926 N N . LYS A 1 109 ? 11.857 -17.254 -20.188 1.00 86.38 109 LYS A N 1
ATOM 927 C CA . LYS A 1 109 ? 12.460 -17.350 -18.856 1.00 86.38 109 LYS A CA 1
ATOM 928 C C . LYS A 1 109 ? 13.736 -16.516 -18.819 1.00 86.38 109 LYS A C 1
ATOM 930 O O . LYS A 1 109 ? 14.586 -16.655 -19.690 1.00 86.38 109 LYS A O 1
ATOM 935 N N . CYS A 1 110 ? 13.886 -15.710 -17.775 1.00 86.44 110 CYS A N 1
ATOM 936 C CA . CYS A 1 110 ? 15.082 -14.915 -17.533 1.00 86.44 110 CYS A CA 1
ATOM 937 C C . CYS A 1 110 ? 15.435 -14.953 -16.044 1.00 86.44 110 CYS A C 1
ATOM 939 O O . CYS A 1 110 ? 14.546 -14.930 -15.190 1.00 86.44 110 CYS A O 1
ATOM 941 N N . GLU A 1 111 ? 16.727 -15.030 -15.739 1.00 87.38 111 GLU A N 1
ATOM 942 C CA . GLU A 1 111 ? 17.227 -14.970 -14.370 1.00 87.38 111 GLU A CA 1
ATOM 943 C C . GLU A 1 111 ? 17.281 -13.516 -13.887 1.00 87.38 111 GLU A C 1
ATOM 945 O O . GLU A 1 111 ? 17.762 -12.621 -14.583 1.00 87.38 111 GLU A O 1
ATOM 950 N N . ILE A 1 112 ? 16.783 -13.271 -12.676 1.00 92.19 112 ILE A N 1
ATOM 951 C CA . ILE A 1 112 ? 16.714 -11.924 -12.111 1.00 92.19 112 ILE A CA 1
ATOM 952 C C . ILE A 1 112 ? 17.958 -11.669 -11.276 1.00 92.19 112 ILE A C 1
ATOM 954 O O . ILE A 1 112 ? 18.137 -12.248 -10.203 1.00 92.19 112 ILE A O 1
ATOM 958 N N . GLN A 1 113 ? 18.788 -10.744 -11.748 1.00 92.50 113 GLN A N 1
ATOM 959 C CA . GLN A 1 113 ? 19.985 -10.333 -11.028 1.00 92.50 113 GLN A CA 1
ATOM 960 C C . GLN A 1 113 ? 19.629 -9.415 -9.852 1.00 92.50 113 GLN A C 1
ATOM 962 O O . GLN A 1 113 ? 18.765 -8.539 -9.952 1.00 92.50 113 GLN A O 1
ATOM 967 N N . GLU A 1 114 ? 20.368 -9.550 -8.747 1.00 91.75 114 GLU A N 1
ATOM 968 C CA . GLU A 1 114 ? 20.152 -8.754 -7.530 1.00 91.75 114 GLU A CA 1
ATOM 969 C C . GLU A 1 114 ? 20.185 -7.241 -7.801 1.00 91.75 114 GLU A C 1
ATOM 971 O O . GLU A 1 114 ? 19.340 -6.496 -7.308 1.00 91.75 114 GLU A O 1
ATOM 976 N N . LYS A 1 115 ? 21.112 -6.791 -8.660 1.00 93.81 115 LYS A N 1
ATOM 977 C CA . LYS A 1 115 ? 21.363 -5.369 -8.960 1.00 93.81 115 LYS A CA 1
ATOM 978 C C . LYS A 1 115 ? 20.145 -4.604 -9.495 1.00 93.81 115 LYS A C 1
ATOM 980 O O . LYS A 1 115 ? 20.108 -3.374 -9.436 1.00 93.81 115 LYS A O 1
ATOM 985 N N . PHE A 1 116 ? 19.174 -5.308 -10.075 1.00 93.44 116 PHE A N 1
ATOM 986 C CA . PHE A 1 116 ? 17.962 -4.706 -10.624 1.00 93.44 116 PHE A CA 1
ATOM 987 C C . PHE A 1 116 ? 16.679 -5.313 -10.059 1.00 93.44 116 PHE A C 1
ATOM 989 O O . PHE A 1 116 ? 15.602 -4.950 -10.522 1.00 93.44 116 PHE A O 1
ATOM 996 N N . ARG A 1 117 ? 16.744 -6.177 -9.037 1.00 94.88 117 ARG A N 1
ATOM 997 C CA . ARG A 1 117 ? 15.563 -6.872 -8.500 1.00 94.88 117 ARG A CA 1
ATOM 998 C C . ARG A 1 117 ? 14.435 -5.918 -8.101 1.00 94.88 117 ARG A C 1
ATOM 1000 O O . ARG A 1 117 ? 13.292 -6.158 -8.466 1.00 94.88 117 ARG A O 1
ATOM 1007 N N . LEU A 1 118 ? 14.743 -4.813 -7.418 1.00 94.19 118 LEU A N 1
ATOM 1008 C CA . LEU A 1 118 ? 13.728 -3.813 -7.053 1.00 94.19 118 LEU A CA 1
ATOM 1009 C C . LEU A 1 118 ? 13.066 -3.177 -8.286 1.00 94.19 118 LEU A C 1
ATOM 1011 O O . LEU A 1 118 ? 11.848 -3.040 -8.321 1.00 94.19 118 LEU A O 1
ATOM 1015 N N . ARG A 1 119 ? 13.850 -2.861 -9.326 1.00 94.38 119 ARG A N 1
ATOM 1016 C CA . ARG A 1 119 ? 13.321 -2.354 -10.603 1.00 94.38 119 ARG A CA 1
ATOM 1017 C C . ARG A 1 119 ? 12.480 -3.408 -11.326 1.00 94.38 119 ARG A C 1
ATOM 1019 O O . ARG A 1 119 ? 11.455 -3.064 -11.901 1.00 94.38 119 ARG A O 1
ATOM 1026 N N . ALA A 1 120 ? 12.861 -4.685 -11.250 1.00 95.62 120 ALA A N 1
ATOM 1027 C CA . ALA A 1 120 ? 12.075 -5.794 -11.793 1.00 95.62 120 ALA A CA 1
ATOM 1028 C C . ALA A 1 120 ? 10.727 -5.959 -11.077 1.00 95.62 120 ALA A C 1
ATOM 1030 O O . ALA A 1 120 ? 9.720 -6.180 -11.744 1.00 95.62 120 ALA A O 1
ATOM 1031 N N . ILE A 1 121 ? 10.685 -5.790 -9.750 1.00 95.75 121 ILE A N 1
ATOM 1032 C CA . ILE A 1 121 ? 9.434 -5.787 -8.974 1.00 95.75 121 ILE A CA 1
ATOM 1033 C C . ILE A 1 121 ? 8.520 -4.659 -9.457 1.00 95.75 121 ILE A C 1
ATOM 1035 O O . ILE A 1 121 ? 7.392 -4.927 -9.862 1.00 95.75 121 ILE A O 1
ATOM 1039 N N . SER A 1 122 ? 9.023 -3.421 -9.492 1.00 93.62 122 SER A N 1
ATOM 1040 C CA . SER A 1 122 ? 8.250 -2.264 -9.962 1.00 93.62 122 SER A CA 1
ATOM 1041 C C . SER A 1 122 ? 7.771 -2.425 -11.405 1.00 93.62 122 SER A C 1
ATOM 1043 O O . SER A 1 122 ? 6.651 -2.044 -11.736 1.00 93.62 122 SER A O 1
ATOM 1045 N N . PHE A 1 123 ? 8.594 -3.027 -12.265 1.00 94.50 123 PHE A N 1
ATOM 1046 C CA . PHE A 1 123 ? 8.214 -3.333 -13.637 1.00 94.50 123 PHE A CA 1
ATOM 1047 C C . PHE A 1 123 ? 7.075 -4.359 -13.699 1.00 94.50 123 PHE A C 1
ATOM 1049 O O . PHE A 1 123 ? 6.079 -4.107 -14.374 1.00 94.50 123 PHE A O 1
ATOM 1056 N N . TYR A 1 124 ? 7.147 -5.462 -12.950 1.00 95.06 124 TYR A N 1
ATOM 1057 C CA . TYR A 1 124 ? 6.036 -6.413 -12.876 1.00 95.06 124 TYR A CA 1
ATOM 1058 C C . TYR A 1 124 ? 4.753 -5.782 -12.323 1.00 95.06 124 TYR A C 1
ATOM 1060 O O . TYR A 1 124 ? 3.689 -6.015 -12.893 1.00 95.06 124 TYR A O 1
ATOM 1068 N N . GLU A 1 125 ? 4.838 -4.944 -11.283 1.00 93.50 125 GLU A N 1
ATOM 1069 C CA . GLU A 1 125 ? 3.683 -4.190 -10.770 1.00 93.50 125 GLU A CA 1
ATOM 1070 C C . GLU A 1 125 ? 3.075 -3.280 -11.853 1.00 93.50 125 GLU A C 1
ATOM 1072 O O . GLU A 1 125 ? 1.856 -3.246 -12.006 1.00 93.50 125 GLU A O 1
ATOM 1077 N N . SER A 1 126 ? 3.902 -2.595 -12.656 1.00 91.25 126 SER A N 1
ATOM 1078 C CA . SER A 1 126 ? 3.428 -1.730 -13.753 1.00 91.25 126 SER A CA 1
ATOM 1079 C C . SER A 1 126 ? 2.680 -2.492 -14.854 1.00 91.25 126 SER A C 1
ATOM 1081 O O . SER A 1 126 ? 1.818 -1.930 -15.525 1.00 91.25 126 SER A O 1
ATOM 1083 N N . LEU A 1 127 ? 2.973 -3.787 -15.003 1.00 91.38 127 LEU A N 1
ATOM 1084 C CA . LEU A 1 127 ? 2.293 -4.701 -15.920 1.00 91.38 127 LEU A CA 1
ATOM 1085 C C . LEU A 1 127 ? 1.127 -5.457 -15.255 1.00 91.38 127 LEU A C 1
ATOM 1087 O O . LEU A 1 127 ? 0.561 -6.361 -15.867 1.00 91.38 127 LEU A O 1
ATOM 1091 N N . ASN A 1 128 ? 0.769 -5.126 -14.008 1.00 91.31 128 ASN A N 1
ATOM 1092 C CA . ASN A 1 128 ? -0.197 -5.857 -13.176 1.00 91.31 128 ASN A CA 1
ATOM 1093 C C . ASN A 1 128 ? 0.158 -7.344 -12.945 1.00 91.31 128 ASN A C 1
ATOM 1095 O O . ASN A 1 128 ? -0.706 -8.158 -12.619 1.00 91.31 128 ASN A O 1
ATOM 1099 N N . MET A 1 129 ? 1.432 -7.724 -13.078 1.00 93.56 129 MET A N 1
ATOM 1100 C CA . MET A 1 129 ? 1.934 -9.090 -12.871 1.00 93.56 129 MET A CA 1
ATOM 1101 C C . MET A 1 129 ? 2.346 -9.319 -11.410 1.00 93.56 129 MET A C 1
ATOM 1103 O O . MET A 1 129 ? 3.479 -9.708 -11.114 1.00 93.56 129 MET A O 1
ATOM 1107 N N . ASN A 1 130 ? 1.427 -9.066 -10.480 1.00 94.69 130 ASN A N 1
ATOM 1108 C CA . ASN A 1 130 ? 1.741 -9.012 -9.049 1.00 94.69 130 ASN A CA 1
ATOM 1109 C C . ASN A 1 130 ? 2.240 -10.347 -8.475 1.00 94.69 130 ASN A C 1
ATOM 1111 O O . ASN A 1 130 ? 3.079 -10.344 -7.580 1.00 94.69 130 ASN A O 1
ATOM 1115 N N . ASP A 1 131 ? 1.804 -11.487 -9.017 1.00 93.25 131 ASP A N 1
ATOM 1116 C CA . ASP A 1 131 ? 2.288 -12.804 -8.577 1.00 93.25 131 ASP A CA 1
ATOM 1117 C C . ASP A 1 131 ? 3.787 -12.986 -8.860 1.00 93.25 131 ASP A C 1
ATOM 1119 O O . ASP A 1 131 ? 4.535 -13.418 -7.984 1.00 93.25 131 ASP A O 1
ATOM 1123 N N . LYS A 1 132 ? 4.256 -12.558 -10.042 1.00 94.06 132 LYS A N 1
ATOM 1124 C CA . LYS A 1 132 ? 5.690 -12.563 -10.374 1.00 94.06 132 LYS A CA 1
ATOM 1125 C C . LYS A 1 132 ? 6.467 -11.579 -9.503 1.00 94.06 132 LYS A C 1
ATOM 1127 O O . LYS A 1 132 ? 7.584 -11.873 -9.090 1.00 94.06 132 LYS A O 1
ATOM 1132 N N . ALA A 1 133 ? 5.877 -10.419 -9.205 1.00 95.56 133 ALA A N 1
ATOM 1133 C CA . ALA A 1 133 ? 6.473 -9.439 -8.302 1.00 95.56 133 ALA A CA 1
ATOM 1134 C C . ALA A 1 133 ? 6.659 -10.015 -6.882 1.00 95.56 133 ALA A C 1
ATOM 1136 O O . ALA A 1 133 ? 7.710 -9.817 -6.273 1.00 95.56 133 ALA A O 1
ATOM 1137 N N . LEU A 1 134 ? 5.677 -10.770 -6.375 1.00 95.19 134 LEU A N 1
ATOM 1138 C CA . LEU A 1 134 ? 5.733 -11.427 -5.064 1.00 95.19 134 LEU A CA 1
ATOM 1139 C C . LEU A 1 134 ? 6.763 -12.556 -5.000 1.00 95.19 134 LEU A C 1
ATOM 1141 O O . LEU A 1 134 ? 7.450 -12.674 -3.984 1.00 95.19 134 LEU A O 1
ATOM 1145 N N . GLU A 1 135 ? 6.884 -13.350 -6.067 1.00 93.62 135 GLU A N 1
ATOM 1146 C CA . GLU A 1 135 ? 7.840 -14.463 -6.168 1.00 93.62 135 GLU A CA 1
ATOM 1147 C C . GLU A 1 135 ? 9.284 -13.990 -5.965 1.00 93.62 135 GLU A C 1
ATOM 1149 O O . GLU A 1 135 ? 10.071 -14.631 -5.272 1.00 93.62 135 GLU A O 1
ATOM 1154 N N . ILE A 1 136 ? 9.616 -12.829 -6.531 1.00 94.00 136 ILE A N 1
ATOM 1155 C CA . ILE A 1 136 ? 10.985 -12.304 -6.551 1.00 94.00 136 ILE A CA 1
ATOM 1156 C C . ILE A 1 136 ? 11.248 -11.323 -5.403 1.00 94.00 136 ILE A C 1
ATOM 1158 O O . ILE A 1 136 ? 12.385 -10.897 -5.192 1.00 94.00 136 ILE A O 1
ATOM 1162 N N . CYS A 1 137 ? 10.204 -10.900 -4.689 1.00 94.19 137 CYS A N 1
ATOM 1163 C CA . CYS A 1 137 ? 10.323 -9.961 -3.588 1.00 94.19 137 CYS A CA 1
ATOM 1164 C C . CYS A 1 137 ? 10.808 -10.687 -2.335 1.00 94.19 137 CYS A C 1
ATOM 1166 O O . CYS A 1 137 ? 10.165 -11.611 -1.859 1.00 94.19 137 CYS A O 1
ATOM 1168 N N . ASN A 1 138 ? 11.902 -10.221 -1.737 1.00 91.06 138 ASN A N 1
ATOM 1169 C CA . ASN A 1 138 ? 12.424 -10.793 -0.489 1.00 91.06 138 ASN A CA 1
ATOM 1170 C C . ASN A 1 138 ? 12.118 -9.929 0.741 1.00 91.06 138 ASN A C 1
ATOM 1172 O O . ASN A 1 138 ? 12.220 -10.393 1.874 1.00 91.06 138 ASN A O 1
ATOM 1176 N N . ASN A 1 139 ? 11.723 -8.672 0.538 1.00 92.56 139 ASN A N 1
ATOM 1177 C CA . ASN A 1 139 ? 11.412 -7.750 1.623 1.00 92.56 139 ASN A CA 1
ATOM 1178 C C . ASN A 1 139 ? 9.946 -7.906 2.061 1.00 92.56 139 ASN A C 1
ATOM 1180 O O . ASN A 1 139 ? 9.039 -7.750 1.246 1.00 92.56 139 ASN A O 1
ATOM 1184 N N . LYS A 1 140 ? 9.712 -8.181 3.349 1.00 93.25 140 LYS A N 1
ATOM 1185 C CA . LYS A 1 140 ? 8.362 -8.379 3.904 1.00 93.25 140 LYS A CA 1
ATOM 1186 C C . LYS A 1 140 ? 7.460 -7.149 3.768 1.00 93.25 140 LYS A C 1
ATOM 1188 O O . LYS A 1 140 ? 6.311 -7.294 3.367 1.00 93.25 140 LYS A O 1
ATOM 1193 N N . ASN A 1 141 ? 7.981 -5.950 4.031 1.00 93.56 141 ASN A N 1
ATOM 1194 C CA . ASN A 1 141 ? 7.205 -4.710 3.921 1.00 93.56 141 ASN A CA 1
ATOM 1195 C C . ASN A 1 141 ? 6.766 -4.466 2.474 1.00 93.56 141 ASN A C 1
ATOM 1197 O O . ASN A 1 141 ? 5.626 -4.092 2.223 1.00 93.56 141 ASN A O 1
ATOM 1201 N N . LEU A 1 142 ? 7.655 -4.720 1.512 1.00 94.12 142 LEU A N 1
ATOM 1202 C CA . LEU A 1 142 ? 7.315 -4.604 0.098 1.00 94.12 142 LEU A CA 1
ATOM 1203 C C . LEU A 1 142 ? 6.318 -5.689 -0.336 1.00 94.12 142 LEU A C 1
ATOM 1205 O O . LEU A 1 142 ? 5.373 -5.371 -1.051 1.00 94.12 142 LEU A O 1
ATOM 1209 N N . LYS A 1 143 ? 6.454 -6.936 0.147 1.00 95.94 143 LYS A N 1
ATOM 1210 C CA . LYS A 1 143 ? 5.440 -7.986 -0.079 1.00 95.94 143 LYS A CA 1
ATOM 1211 C C . LYS A 1 143 ? 4.062 -7.551 0.412 1.00 95.94 143 LYS A C 1
ATOM 1213 O O . LYS A 1 143 ? 3.096 -7.688 -0.332 1.00 95.94 143 LYS A O 1
ATOM 1218 N N . PHE A 1 144 ? 3.983 -6.998 1.623 1.00 96.62 144 PHE A N 1
ATOM 1219 C CA . PHE A 1 144 ? 2.743 -6.456 2.176 1.00 96.62 144 PHE A CA 1
ATOM 1220 C C . PHE A 1 144 ? 2.118 -5.416 1.234 1.00 96.62 144 PHE A C 1
ATOM 1222 O O . PHE A 1 144 ? 0.945 -5.531 0.883 1.00 96.62 144 PHE A O 1
ATOM 1229 N N . GLU A 1 145 ? 2.900 -4.444 0.758 1.00 95.25 145 GLU A N 1
ATOM 1230 C CA . GLU A 1 145 ? 2.405 -3.412 -0.162 1.00 95.25 145 GLU A CA 1
ATOM 1231 C C . GLU A 1 145 ? 1.898 -3.994 -1.491 1.00 95.25 145 GLU A C 1
ATOM 1233 O O . GLU A 1 145 ? 0.833 -3.595 -1.968 1.00 95.25 145 GLU A O 1
ATOM 1238 N N . ILE A 1 146 ? 2.606 -4.973 -2.066 1.00 95.38 146 ILE A N 1
ATOM 1239 C CA . ILE A 1 146 ? 2.176 -5.643 -3.304 1.00 95.38 146 ILE A CA 1
ATOM 1240 C C . ILE A 1 146 ? 0.861 -6.410 -3.077 1.00 95.38 146 ILE A C 1
ATOM 1242 O O . ILE A 1 146 ? -0.058 -6.315 -3.897 1.00 95.38 146 ILE A O 1
ATOM 1246 N N . LEU A 1 147 ? 0.729 -7.138 -1.962 1.00 96.25 147 LEU A N 1
ATOM 1247 C CA . LEU A 1 147 ? -0.492 -7.880 -1.614 1.00 96.25 147 LEU A CA 1
ATOM 1248 C C . LEU A 1 147 ? -1.687 -6.942 -1.418 1.00 96.25 147 LEU A C 1
ATOM 1250 O O . LEU A 1 147 ? -2.771 -7.203 -1.948 1.00 96.25 147 LEU A O 1
ATOM 1254 N N . VAL A 1 148 ? -1.474 -5.817 -0.729 1.00 95.31 148 VAL A N 1
ATOM 1255 C CA . VAL A 1 148 ? -2.487 -4.772 -0.536 1.00 95.31 148 VAL A CA 1
ATOM 1256 C C . VAL A 1 148 ? -2.954 -4.202 -1.875 1.00 95.31 148 VAL A C 1
ATOM 1258 O O . VAL A 1 148 ? -4.158 -4.171 -2.135 1.00 95.31 148 VAL A O 1
ATOM 1261 N N . LYS A 1 149 ? -2.030 -3.806 -2.762 1.00 91.62 149 LYS A N 1
ATOM 1262 C CA . LYS A 1 149 ? -2.373 -3.308 -4.109 1.00 91.62 149 LYS A CA 1
ATOM 1263 C C . LYS A 1 149 ? -3.129 -4.350 -4.936 1.00 91.62 149 LYS A C 1
ATOM 1265 O O . LYS A 1 149 ? -4.035 -4.003 -5.690 1.00 91.62 149 LYS A O 1
ATOM 1270 N N . SER A 1 150 ? -2.796 -5.625 -4.748 1.00 91.81 150 SER A N 1
ATOM 1271 C CA . SER A 1 150 ? -3.445 -6.765 -5.408 1.00 91.81 150 SER A CA 1
ATOM 1272 C C . SER A 1 150 ? -4.782 -7.165 -4.781 1.00 91.81 150 SER A C 1
ATOM 1274 O O . SER A 1 150 ? -5.382 -8.143 -5.220 1.00 91.81 150 SER A O 1
ATOM 1276 N N . LYS A 1 151 ? -5.249 -6.448 -3.747 1.00 93.38 151 LYS A N 1
ATOM 1277 C CA . LYS A 1 151 ? -6.465 -6.752 -2.971 1.00 93.38 151 LYS A CA 1
ATOM 1278 C C . LYS A 1 151 ? -6.466 -8.144 -2.319 1.00 93.38 151 LYS A C 1
ATOM 1280 O O . LYS A 1 151 ? -7.521 -8.642 -1.932 1.00 93.38 151 LYS A O 1
ATOM 1285 N N . LYS A 1 152 ? -5.294 -8.757 -2.130 1.00 95.12 152 LYS A N 1
ATOM 1286 C CA . LYS A 1 152 ? -5.121 -10.033 -1.419 1.00 95.12 152 LYS A CA 1
ATOM 1287 C C . LYS A 1 152 ? -4.993 -9.773 0.085 1.00 95.12 152 LYS A C 1
ATOM 1289 O O . LYS A 1 152 ? -3.947 -10.002 0.683 1.00 95.12 152 LYS A O 1
ATOM 1294 N N . LEU A 1 153 ? -6.045 -9.212 0.687 1.00 97.00 153 LEU A N 1
ATOM 1295 C CA . LEU A 1 153 ? -5.983 -8.647 2.044 1.00 97.00 153 LEU A CA 1
ATOM 1296 C C . LEU A 1 153 ? -5.698 -9.698 3.128 1.00 97.00 153 LEU A C 1
ATOM 1298 O O . LEU A 1 153 ? -4.932 -9.430 4.048 1.00 97.00 153 LEU A O 1
ATOM 1302 N N . ASN A 1 154 ? -6.264 -10.901 2.996 1.00 95.94 154 ASN A N 1
ATOM 1303 C CA . ASN A 1 154 ? -6.032 -11.994 3.947 1.00 95.94 154 ASN A CA 1
ATOM 1304 C C . ASN A 1 154 ? -4.570 -12.453 3.940 1.00 95.94 154 ASN A C 1
ATOM 1306 O O . ASN A 1 154 ? -3.973 -12.598 4.998 1.00 95.94 154 ASN A O 1
ATOM 1310 N N . GLU A 1 155 ? -3.969 -12.600 2.759 1.00 96.12 155 GLU A N 1
ATOM 1311 C CA . GLU A 1 155 ? -2.537 -12.897 2.642 1.00 96.12 155 GLU A CA 1
ATOM 1312 C C . GLU A 1 155 ? -1.693 -11.729 3.171 1.00 96.12 155 GLU A C 1
ATOM 1314 O O . GLU A 1 155 ? -0.707 -11.945 3.866 1.00 96.12 155 GLU A O 1
ATOM 1319 N N . ALA A 1 156 ? -2.088 -10.476 2.898 1.00 97.12 156 ALA A N 1
ATOM 1320 C CA . ALA A 1 156 ? -1.386 -9.299 3.414 1.00 97.12 156 ALA A CA 1
ATOM 1321 C C . ALA A 1 156 ? -1.350 -9.269 4.950 1.00 97.12 156 ALA A C 1
ATOM 1323 O O . ALA A 1 156 ? -0.349 -8.842 5.525 1.00 97.12 156 ALA A O 1
ATOM 1324 N N . PHE A 1 157 ? -2.407 -9.750 5.612 1.00 96.62 157 PHE A N 1
ATOM 1325 C CA . PHE A 1 157 ? -2.492 -9.807 7.071 1.00 96.62 157 PHE A CA 1
ATOM 1326 C C . PHE A 1 157 ? -1.347 -10.616 7.695 1.00 96.62 157 PHE A C 1
ATOM 1328 O O . PHE A 1 157 ? -0.818 -10.219 8.732 1.00 96.62 157 PHE A O 1
ATOM 1335 N N . GLU A 1 158 ? -0.900 -11.691 7.041 1.00 94.88 158 GLU A N 1
ATOM 1336 C CA . GLU A 1 158 ? 0.204 -12.540 7.516 1.00 94.88 158 GLU A CA 1
ATOM 1337 C C . GLU A 1 158 ? 1.553 -11.803 7.577 1.00 94.88 158 GLU A C 1
ATOM 1339 O O . GLU A 1 158 ? 2.461 -12.216 8.298 1.00 94.88 158 GLU A O 1
ATOM 1344 N N . TYR A 1 159 ? 1.682 -10.692 6.846 1.00 95.25 159 TYR A N 1
ATOM 1345 C CA . TYR A 1 159 ? 2.891 -9.867 6.787 1.00 95.25 159 TYR A CA 1
ATOM 1346 C C . TYR A 1 159 ? 2.808 -8.603 7.657 1.00 95.25 159 TYR A C 1
ATOM 1348 O O . TYR A 1 159 ? 3.744 -7.801 7.657 1.00 95.25 159 TYR A O 1
ATOM 1356 N N . CYS A 1 160 ? 1.718 -8.395 8.403 1.00 95.38 160 CYS A N 1
ATOM 1357 C CA . CYS A 1 160 ? 1.574 -7.238 9.283 1.00 95.38 160 CYS A CA 1
ATOM 1358 C C . CYS A 1 160 ? 2.467 -7.353 10.530 1.00 95.38 160 CYS A C 1
ATOM 1360 O O . CYS A 1 160 ? 2.199 -8.133 11.444 1.00 95.38 160 CYS A O 1
ATOM 1362 N N . GLU A 1 161 ? 3.488 -6.500 10.621 1.00 93.69 161 GLU A N 1
ATOM 1363 C CA . GLU A 1 161 ? 4.406 -6.463 11.774 1.00 93.69 161 GLU A CA 1
ATOM 1364 C C . GLU A 1 161 ? 4.319 -5.155 12.579 1.00 93.69 161 GLU A C 1
ATOM 1366 O O . GLU A 1 161 ? 4.777 -5.088 13.719 1.00 93.69 161 GLU A O 1
ATOM 1371 N N . THR A 1 162 ? 3.712 -4.103 12.017 1.00 96.06 162 THR A N 1
ATOM 1372 C CA . THR A 1 162 ? 3.677 -2.765 12.631 1.00 96.06 162 THR A CA 1
ATOM 1373 C C . THR A 1 162 ? 2.248 -2.258 12.826 1.00 96.06 162 THR A C 1
ATOM 1375 O O . THR A 1 162 ? 1.371 -2.595 12.027 1.00 96.06 162 THR A O 1
ATOM 1378 N N . PRO A 1 163 ? 1.992 -1.390 13.827 1.00 96.75 163 PRO A N 1
ATOM 1379 C CA . PRO A 1 163 ? 0.678 -0.774 14.010 1.00 96.75 163 PRO A CA 1
ATOM 1380 C C . PRO A 1 163 ? 0.158 -0.077 12.749 1.00 96.75 163 PRO A C 1
ATOM 1382 O O . PRO A 1 163 ? -1.007 -0.236 12.412 1.00 96.75 163 PRO A O 1
ATOM 1385 N N . TYR A 1 164 ? 1.029 0.614 12.007 1.00 96.31 164 TYR A N 1
ATOM 1386 C CA . TYR A 1 164 ? 0.667 1.278 10.753 1.00 96.31 164 TYR A CA 1
ATOM 1387 C C . TYR A 1 164 ? 0.132 0.301 9.693 1.00 96.31 164 TYR A C 1
ATOM 1389 O O . TYR A 1 164 ? -0.879 0.580 9.053 1.00 96.31 164 TYR A O 1
ATOM 1397 N N . MET A 1 165 ? 0.777 -0.860 9.524 1.00 97.62 165 MET A N 1
ATOM 1398 C CA . MET A 1 165 ? 0.310 -1.893 8.588 1.00 97.62 165 MET A CA 1
ATOM 1399 C C . MET A 1 165 ? -1.061 -2.429 8.989 1.00 97.62 165 MET A C 1
ATOM 1401 O O . MET A 1 165 ? -1.952 -2.520 8.146 1.00 97.62 165 MET A O 1
ATOM 1405 N N . TYR A 1 166 ? -1.241 -2.718 10.280 1.00 98.19 166 TYR A N 1
ATOM 1406 C CA . TYR A 1 166 ? -2.529 -3.144 10.813 1.00 98.19 166 TYR A CA 1
ATOM 1407 C C . TYR A 1 166 ? -3.612 -2.081 10.601 1.00 98.19 166 TYR A C 1
ATOM 1409 O O . TYR A 1 166 ? -4.697 -2.423 10.151 1.00 98.19 166 TYR A O 1
ATOM 1417 N N . GLU A 1 167 ? -3.345 -0.797 10.848 1.00 97.69 167 GLU A N 1
ATOM 1418 C CA . GLU A 1 167 ? -4.332 0.265 10.598 1.00 97.69 167 GLU A CA 1
ATOM 1419 C C . GLU A 1 167 ? -4.711 0.363 9.124 1.00 97.69 167 GLU A C 1
ATOM 1421 O O . GLU A 1 167 ? -5.895 0.360 8.793 1.00 97.69 167 GLU A O 1
ATOM 1426 N N . LYS A 1 168 ? -3.714 0.398 8.232 1.00 97.62 168 LYS A N 1
ATOM 1427 C CA . LYS A 1 168 ? -3.939 0.457 6.786 1.00 97.62 168 LYS A CA 1
ATOM 1428 C C . LYS A 1 168 ? -4.786 -0.720 6.308 1.00 97.62 168 LYS A C 1
ATOM 1430 O O . LYS A 1 168 ? -5.732 -0.525 5.549 1.00 97.62 168 LYS A O 1
ATOM 1435 N N . LEU A 1 169 ? -4.463 -1.931 6.758 1.00 98.00 169 LEU A N 1
ATOM 1436 C CA . LEU A 1 169 ? -5.202 -3.129 6.382 1.00 98.00 169 LEU A CA 1
ATOM 1437 C C . LEU A 1 169 ? -6.600 -3.172 7.019 1.00 98.00 169 LEU A C 1
ATOM 1439 O O . LEU A 1 169 ? -7.557 -3.575 6.362 1.00 98.00 169 LEU A O 1
ATOM 1443 N N . GLY A 1 170 ? -6.739 -2.686 8.254 1.00 97.56 170 GLY A N 1
ATOM 1444 C CA . GLY A 1 170 ? -8.017 -2.566 8.953 1.00 97.56 170 GLY A CA 1
ATOM 1445 C C . GLY A 1 170 ? -9.001 -1.648 8.232 1.00 97.56 170 GLY A C 1
ATOM 1446 O O . GLY A 1 170 ? -10.160 -2.018 8.060 1.00 97.56 170 GLY A O 1
ATOM 1447 N N . GLU A 1 171 ? -8.543 -0.498 7.730 1.00 97.44 171 GLU A N 1
ATOM 1448 C CA . GLU A 1 171 ? -9.372 0.398 6.907 1.00 97.44 171 GLU A CA 1
ATOM 1449 C C . GLU A 1 171 ? -9.809 -0.272 5.592 1.00 97.44 171 GLU A C 1
ATOM 1451 O O . GLU A 1 171 ? -10.950 -0.110 5.157 1.00 97.44 171 GLU A O 1
ATOM 1456 N N . LEU A 1 172 ? -8.936 -1.076 4.972 1.00 97.88 172 LEU A N 1
ATOM 1457 C CA . LEU A 1 172 ? -9.269 -1.808 3.747 1.00 97.88 172 LEU A CA 1
ATOM 1458 C C . LEU A 1 172 ? -10.319 -2.894 3.997 1.00 97.88 172 LEU A C 1
ATOM 1460 O O . LEU A 1 172 ? -11.311 -2.942 3.269 1.00 97.88 172 LEU A O 1
ATOM 1464 N N . PHE A 1 173 ? -10.159 -3.713 5.040 1.00 97.56 173 PHE A N 1
ATOM 1465 C CA . PHE A 1 173 ? -11.175 -4.694 5.436 1.00 97.56 173 PHE A CA 1
ATOM 1466 C C . PHE A 1 173 ? -12.506 -4.024 5.784 1.00 97.56 173 PHE A C 1
ATOM 1468 O O . PHE A 1 173 ? -13.564 -4.461 5.330 1.00 97.56 173 PHE A O 1
ATOM 1475 N N . PHE A 1 174 ? -12.456 -2.906 6.512 1.00 96.19 174 PHE A N 1
ATOM 1476 C CA . PHE A 1 174 ? -13.645 -2.129 6.839 1.00 96.19 174 PHE A CA 1
ATOM 1477 C C . PHE A 1 174 ? -14.376 -1.649 5.578 1.00 96.19 174 PHE A C 1
ATOM 1479 O O . PHE A 1 174 ? -15.597 -1.771 5.495 1.00 96.19 174 PHE A O 1
ATOM 1486 N N . SER A 1 175 ? -13.641 -1.169 4.568 1.00 95.81 175 SER A N 1
ATOM 1487 C CA . SER A 1 175 ? -14.219 -0.679 3.306 1.00 95.81 175 SER A CA 1
ATOM 1488 C C . SER A 1 175 ? -14.960 -1.747 2.491 1.00 95.81 175 SER A C 1
ATOM 1490 O O . SER A 1 175 ? -15.836 -1.408 1.696 1.00 95.81 175 SER A O 1
ATOM 1492 N N . ILE A 1 176 ? -14.644 -3.029 2.705 1.00 96.06 176 ILE A N 1
ATOM 1493 C CA . ILE A 1 176 ? -15.325 -4.171 2.075 1.00 96.06 176 ILE A CA 1
ATOM 1494 C C . ILE A 1 176 ? -16.317 -4.869 3.019 1.00 96.06 176 ILE A C 1
ATOM 1496 O O . ILE A 1 176 ? -16.785 -5.964 2.717 1.00 96.06 176 ILE A O 1
ATOM 1500 N N . ASN A 1 177 ? -16.665 -4.224 4.139 1.00 95.19 177 ASN A N 1
ATOM 1501 C CA . ASN A 1 177 ? -17.563 -4.723 5.187 1.00 95.19 177 ASN A CA 1
ATOM 1502 C C . ASN A 1 177 ? -17.098 -6.018 5.876 1.00 95.19 177 ASN A C 1
ATOM 1504 O O . ASN A 1 177 ? -17.901 -6.717 6.495 1.00 95.19 177 ASN A O 1
ATOM 1508 N N . ASP A 1 178 ? -15.801 -6.326 5.819 1.00 95.25 178 ASP A N 1
ATOM 1509 C CA . ASP A 1 178 ? -15.203 -7.406 6.600 1.00 95.25 178 ASP A CA 1
ATOM 1510 C C . ASP A 1 178 ? -14.853 -6.892 8.002 1.00 95.25 178 ASP A C 1
ATOM 1512 O O . ASP A 1 178 ? -13.711 -6.567 8.340 1.00 95.25 178 ASP A O 1
ATOM 1516 N N . TYR A 1 179 ? -15.892 -6.736 8.818 1.00 95.12 179 TYR A N 1
ATOM 1517 C CA . TYR A 1 179 ? -15.765 -6.140 10.144 1.00 95.12 179 TYR A CA 1
ATOM 1518 C C . TYR A 1 179 ? -15.023 -7.032 11.143 1.00 95.12 179 TYR A C 1
ATOM 1520 O O . TYR A 1 179 ? -14.472 -6.509 12.110 1.00 95.12 179 TYR A O 1
ATOM 1528 N N . ASP A 1 180 ? -14.999 -8.351 10.938 1.00 94.12 180 ASP A N 1
ATOM 1529 C CA . ASP A 1 180 ? -14.290 -9.272 11.829 1.00 94.12 180 ASP A CA 1
ATOM 1530 C C . ASP A 1 180 ? -12.768 -9.080 11.674 1.00 94.12 180 ASP A C 1
ATOM 1532 O O . ASP A 1 180 ? -12.071 -8.837 12.666 1.00 94.12 180 ASP A O 1
ATOM 1536 N N . ASN A 1 181 ? -12.259 -9.060 10.436 1.00 95.50 181 ASN A N 1
ATOM 1537 C CA . ASN A 1 181 ? -10.839 -8.802 10.179 1.00 95.50 181 ASN A CA 1
ATOM 1538 C C . ASN A 1 181 ? -10.443 -7.344 10.449 1.00 95.50 181 ASN A C 1
ATOM 1540 O O . ASN A 1 181 ? -9.353 -7.088 10.972 1.00 95.50 181 ASN A O 1
ATOM 1544 N N . ALA A 1 182 ? -11.328 -6.381 10.169 1.00 96.94 182 ALA A N 1
ATOM 1545 C CA . ALA A 1 182 ? -11.088 -4.981 10.516 1.00 96.94 182 ALA A CA 1
ATOM 1546 C C . ALA A 1 182 ? -10.927 -4.790 12.034 1.00 96.94 182 ALA A C 1
ATOM 1548 O O . ALA A 1 182 ? -9.992 -4.120 12.477 1.00 96.94 182 ALA A O 1
ATOM 1549 N N . ALA A 1 183 ? -11.795 -5.413 12.840 1.00 96.19 183 ALA A N 1
ATOM 1550 C CA . ALA A 1 183 ? -11.702 -5.356 14.296 1.00 96.19 183 ALA A CA 1
ATOM 1551 C C . ALA A 1 183 ? -10.377 -5.950 14.797 1.00 96.19 183 ALA A C 1
ATOM 1553 O O . ALA A 1 183 ? -9.685 -5.323 15.600 1.00 96.19 183 ALA A O 1
ATOM 1554 N N . LEU A 1 184 ? -9.975 -7.114 14.278 1.00 95.69 184 LEU A N 1
ATOM 1555 C CA . LEU A 1 184 ? -8.700 -7.735 14.638 1.00 95.69 184 LEU A CA 1
ATOM 1556 C C . LEU A 1 184 ? -7.501 -6.835 14.289 1.00 95.69 184 LEU A C 1
ATOM 1558 O O . LEU A 1 184 ? -6.584 -6.676 15.097 1.00 95.69 184 LEU A O 1
ATOM 1562 N N . CYS A 1 185 ? -7.530 -6.195 13.118 1.00 97.56 185 CYS A N 1
ATOM 1563 C CA . CYS A 1 185 ? -6.509 -5.238 12.702 1.00 97.56 185 CYS A CA 1
ATOM 1564 C C . CYS A 1 185 ? -6.413 -4.042 13.661 1.00 97.56 185 CYS A C 1
ATOM 1566 O O . CYS A 1 185 ? -5.336 -3.760 14.185 1.00 97.56 185 CYS A O 1
ATOM 1568 N N . PHE A 1 186 ? -7.527 -3.361 13.945 1.00 97.38 186 PHE A N 1
ATOM 1569 C CA . PHE A 1 186 ? -7.520 -2.196 14.839 1.00 97.38 186 PHE A CA 1
ATOM 1570 C C . PHE A 1 186 ? -7.181 -2.554 16.287 1.00 97.38 186 PHE A C 1
ATOM 1572 O O . PHE A 1 186 ? -6.589 -1.751 17.011 1.00 97.38 186 PHE A O 1
ATOM 1579 N N . TYR A 1 187 ? -7.507 -3.773 16.709 1.00 96.31 187 TYR A N 1
ATOM 1580 C CA . TYR A 1 187 ? -7.067 -4.311 17.985 1.00 96.31 187 TYR A CA 1
ATOM 1581 C C . TYR A 1 187 ? -5.543 -4.482 18.035 1.00 96.31 187 TYR A C 1
ATOM 1583 O O . TYR A 1 187 ? -4.904 -4.011 18.980 1.00 96.31 187 TYR A O 1
ATOM 1591 N N . ASN A 1 188 ? -4.944 -5.082 17.003 1.00 96.56 188 ASN A N 1
ATOM 1592 C CA . ASN A 1 188 ? -3.495 -5.281 16.919 1.00 96.56 188 ASN A CA 1
ATOM 1593 C C . ASN A 1 188 ? -2.725 -3.959 16.802 1.00 96.56 188 ASN A C 1
ATOM 1595 O O . ASN A 1 188 ? -1.656 -3.816 17.399 1.00 96.56 188 ASN A O 1
ATOM 1599 N N . SER A 1 189 ? -3.278 -2.964 16.102 1.00 97.62 189 SER A N 1
ATOM 1600 C CA . SER A 1 189 ? -2.687 -1.624 16.047 1.00 97.62 189 SER A CA 1
ATOM 1601 C C . SER A 1 189 ? -2.895 -0.797 17.315 1.00 97.62 189 SER A C 1
ATOM 1603 O O . SER A 1 189 ? -2.262 0.247 17.464 1.00 97.62 189 SER A O 1
ATOM 1605 N N . LYS A 1 190 ? -3.748 -1.259 18.243 1.00 96.81 190 LYS A N 1
ATOM 1606 C CA . LYS A 1 190 ? -4.190 -0.520 19.437 1.00 96.81 190 LYS A CA 1
ATOM 1607 C C . LYS A 1 190 ? -4.920 0.784 19.099 1.00 96.81 190 LYS A C 1
ATOM 1609 O O . LYS A 1 190 ? -4.933 1.722 19.899 1.00 96.81 190 LYS A O 1
ATOM 1614 N N . ASN A 1 191 ? -5.561 0.850 17.934 1.00 96.81 191 ASN A N 1
ATOM 1615 C CA . ASN A 1 191 ? -6.397 1.982 17.563 1.00 96.81 191 ASN A CA 1
ATOM 1616 C C . ASN A 1 191 ? -7.806 1.816 18.145 1.00 96.81 191 ASN A C 1
ATOM 1618 O O . ASN A 1 191 ? -8.755 1.414 17.469 1.00 96.81 191 ASN A O 1
ATOM 1622 N N . TRP A 1 192 ? -7.942 2.129 19.434 1.00 97.25 192 TRP A N 1
ATOM 1623 C CA . TRP A 1 192 ? -9.171 1.883 20.193 1.00 97.25 192 TRP A CA 1
ATOM 1624 C C . TRP A 1 192 ? -10.383 2.659 19.675 1.00 97.25 192 TRP A C 1
ATOM 1626 O O . TRP A 1 192 ? -11.502 2.168 19.769 1.00 97.25 192 TRP A O 1
ATOM 1636 N N . LYS A 1 193 ? -10.183 3.847 19.090 1.00 96.31 193 LYS A N 1
ATOM 1637 C CA . LYS A 1 193 ? -11.278 4.634 18.499 1.00 96.31 193 LYS A CA 1
ATOM 1638 C C . LYS A 1 193 ? -11.835 3.954 17.254 1.00 96.31 193 LYS A C 1
ATOM 1640 O O . LYS A 1 193 ? -13.046 3.795 17.133 1.00 96.31 193 LYS A O 1
ATOM 1645 N N . ARG A 1 194 ? -10.958 3.511 16.347 1.00 96.38 194 ARG A N 1
ATOM 1646 C CA . ARG A 1 194 ? -11.373 2.755 15.157 1.00 96.38 194 ARG A CA 1
ATOM 1647 C C . ARG A 1 194 ? -12.025 1.436 15.553 1.00 96.38 194 ARG A C 1
ATOM 1649 O O . ARG A 1 194 ? -13.122 1.150 15.085 1.00 96.38 194 ARG A O 1
ATOM 1656 N N . LEU A 1 195 ? -11.418 0.704 16.487 1.00 96.62 195 LEU A N 1
ATOM 1657 C CA . LEU A 1 195 ? -11.985 -0.535 17.012 1.00 96.62 195 LEU A CA 1
ATOM 1658 C C . LEU A 1 195 ? -13.375 -0.326 17.625 1.00 96.62 195 LEU A C 1
ATOM 1660 O O . LEU A 1 195 ? -14.284 -1.092 17.325 1.00 96.62 195 LEU A O 1
ATOM 1664 N N . PHE A 1 196 ? -13.571 0.745 18.403 1.00 96.06 196 PHE A N 1
ATOM 1665 C CA . PHE A 1 196 ? -14.879 1.116 18.944 1.00 96.06 196 PHE A CA 1
ATOM 1666 C C . PHE A 1 196 ? -15.919 1.271 17.834 1.00 96.06 196 PHE A C 1
ATOM 1668 O O . PHE A 1 196 ? -17.004 0.708 17.935 1.00 96.06 196 PHE A O 1
ATOM 1675 N N . HIS A 1 197 ? -15.599 1.995 16.759 1.00 94.25 197 HIS A N 1
ATOM 1676 C CA . HIS A 1 197 ? -16.536 2.172 15.651 1.00 94.25 197 HIS A CA 1
ATOM 1677 C C . HIS A 1 197 ? -16.917 0.843 14.992 1.00 94.25 197 HIS A C 1
ATOM 1679 O O . HIS A 1 197 ? -18.097 0.631 14.716 1.00 94.25 197 HIS A O 1
ATOM 1685 N N . VAL A 1 198 ? -15.955 -0.063 14.793 1.00 94.94 198 VAL A N 1
ATOM 1686 C CA . VAL A 1 198 ? -16.233 -1.396 14.236 1.00 94.94 198 VAL A CA 1
ATOM 1687 C C . VAL A 1 198 ? -17.104 -2.223 15.183 1.00 94.94 198 VAL A C 1
A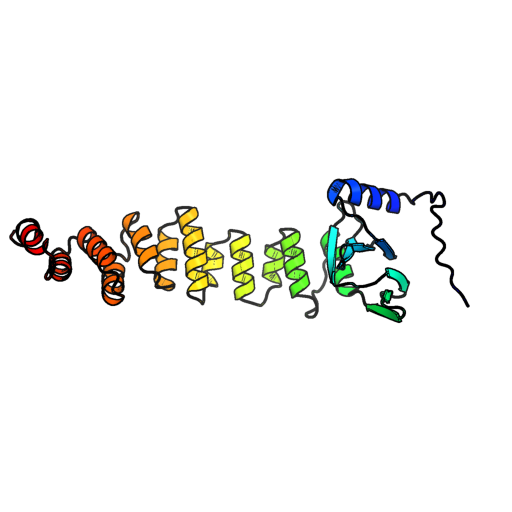TOM 1689 O O . VAL A 1 198 ? -18.127 -2.765 14.767 1.00 94.94 198 VAL A O 1
ATOM 1692 N N . ASP A 1 199 ? -16.760 -2.276 16.469 1.00 92.62 199 ASP A N 1
ATOM 1693 C CA . ASP A 1 199 ? -17.496 -3.051 17.474 1.00 92.62 199 ASP A CA 1
ATOM 1694 C C . ASP A 1 199 ? -18.904 -2.509 17.751 1.00 92.62 199 ASP A C 1
ATOM 1696 O O . ASP A 1 199 ? -19.786 -3.262 18.164 1.00 92.62 199 ASP A O 1
ATOM 1700 N N . MET A 1 200 ? -19.145 -1.217 17.518 1.00 90.69 200 MET A N 1
ATOM 1701 C CA . MET A 1 200 ? -20.485 -0.633 17.609 1.00 90.69 200 MET A CA 1
ATOM 1702 C C . MET A 1 200 ? -21.420 -1.121 16.494 1.00 90.69 200 MET A C 1
ATOM 1704 O O . MET A 1 200 ? -22.639 -1.119 16.696 1.00 90.69 200 MET A O 1
ATOM 1708 N N . ILE A 1 201 ? -20.859 -1.530 15.351 1.00 88.62 201 ILE A N 1
ATOM 1709 C CA . ILE A 1 201 ? -21.578 -2.030 14.171 1.00 88.62 201 ILE A CA 1
ATOM 1710 C C . ILE A 1 201 ? -21.669 -3.567 14.192 1.00 88.62 201 ILE A C 1
ATOM 1712 O O . ILE A 1 201 ? -22.696 -4.122 13.807 1.00 88.62 201 ILE A O 1
ATOM 1716 N N . ASN A 1 202 ? -20.618 -4.252 14.654 1.00 85.06 202 ASN A N 1
ATOM 1717 C CA . ASN A 1 202 ? -20.469 -5.710 14.590 1.00 85.06 202 ASN A CA 1
ATOM 1718 C C . ASN A 1 202 ? -20.675 -6.401 15.966 1.00 85.06 202 ASN A C 1
ATOM 1720 O O . ASN A 1 202 ? -21.213 -5.816 16.905 1.00 85.06 202 ASN A O 1
ATOM 1724 N N . LYS A 1 203 ? -20.261 -7.671 16.097 1.00 74.12 203 LYS A N 1
ATOM 1725 C CA . LYS A 1 203 ? -20.445 -8.594 17.238 1.00 74.12 203 LYS A CA 1
ATOM 1726 C C . LYS A 1 203 ? -19.854 -8.148 18.593 1.00 74.12 203 LYS A C 1
ATOM 1728 O O . LYS A 1 203 ? -19.871 -8.933 19.535 1.00 74.12 203 LYS A O 1
ATOM 1733 N N . LYS A 1 204 ? -19.408 -6.894 18.748 1.00 79.06 204 LYS A N 1
ATOM 1734 C CA . LYS A 1 204 ? -18.824 -6.336 19.985 1.00 79.06 204 LYS A CA 1
ATOM 1735 C C . LYS A 1 204 ? -17.663 -7.172 20.548 1.00 79.06 204 LYS A C 1
ATOM 1737 O O . LYS A 1 204 ? -17.502 -7.250 21.767 1.00 79.06 204 LYS A O 1
ATOM 1742 N N . ASN A 1 205 ? -16.870 -7.808 19.687 1.00 77.81 205 ASN A N 1
ATOM 1743 C CA . ASN A 1 205 ? -15.893 -8.824 20.093 1.00 77.81 205 ASN A CA 1
ATOM 1744 C C . ASN A 1 205 ? -14.840 -8.274 21.068 1.00 77.81 205 ASN A C 1
ATOM 1746 O O . ASN A 1 205 ? -14.358 -9.006 21.932 1.00 77.81 205 ASN A O 1
ATOM 1750 N N . TYR A 1 206 ? -14.510 -6.984 20.966 1.00 92.19 206 TYR A N 1
ATOM 1751 C CA . TYR A 1 206 ? -13.471 -6.351 21.773 1.00 92.19 206 TYR A CA 1
ATOM 1752 C C . TYR A 1 206 ? -13.989 -5.171 22.601 1.00 92.19 206 TYR A C 1
ATOM 1754 O O . TYR A 1 206 ? -13.184 -4.451 23.196 1.00 92.19 206 TYR A O 1
ATOM 1762 N N . LEU A 1 207 ? -15.308 -4.963 22.689 1.00 93.94 207 LEU A N 1
ATOM 1763 C CA . LEU A 1 207 ? -15.863 -3.697 23.174 1.00 93.94 207 LEU A CA 1
ATOM 1764 C C . LEU A 1 207 ? -15.530 -3.432 24.650 1.00 93.94 207 LEU A C 1
ATOM 1766 O O . LEU A 1 207 ? -15.200 -2.300 24.992 1.00 93.94 207 LEU A O 1
ATOM 1770 N N . ASN A 1 208 ? -15.525 -4.470 25.499 1.00 94.38 208 ASN A N 1
ATOM 1771 C CA . ASN A 1 208 ? -15.076 -4.377 26.900 1.00 94.38 208 ASN A CA 1
ATOM 1772 C C . ASN A 1 208 ? -13.640 -3.841 26.989 1.00 94.38 208 ASN A C 1
ATOM 1774 O O . ASN A 1 208 ? -13.371 -2.820 27.618 1.00 94.38 208 ASN A O 1
ATOM 1778 N N . LYS A 1 209 ? -12.714 -4.493 26.280 1.00 95.62 209 LYS A N 1
ATOM 1779 C CA . LYS A 1 209 ? -11.298 -4.112 26.278 1.00 95.62 209 LYS A CA 1
ATOM 1780 C C . LYS A 1 209 ? -11.077 -2.740 25.642 1.00 95.62 209 LYS A C 1
ATOM 1782 O O . LYS A 1 209 ? -10.217 -1.981 26.087 1.00 95.62 209 LYS A O 1
ATOM 1787 N N . THR A 1 210 ? -11.864 -2.407 24.628 1.00 96.00 210 THR A N 1
ATOM 1788 C CA . THR A 1 210 ? -11.865 -1.093 23.987 1.00 96.00 210 THR A CA 1
ATOM 1789 C C . THR A 1 210 ? -12.286 -0.005 24.974 1.00 96.00 210 THR A C 1
ATOM 1791 O O . THR A 1 210 ? -11.568 0.984 25.107 1.00 96.00 210 THR A O 1
ATOM 1794 N N . ALA A 1 211 ? -13.371 -0.208 25.732 1.00 96.81 211 ALA A N 1
ATOM 1795 C CA . ALA A 1 211 ? -13.850 0.730 26.751 1.00 96.81 211 ALA A CA 1
ATOM 1796 C C . ALA A 1 211 ? -12.785 1.018 27.821 1.00 96.81 211 ALA A C 1
ATOM 1798 O O . ALA A 1 211 ? -12.494 2.178 28.120 1.00 96.81 211 ALA A O 1
ATOM 1799 N N . GLU A 1 212 ? -12.143 -0.032 28.341 1.00 96.81 212 GLU A N 1
ATOM 1800 C CA . GLU A 1 212 ? -11.075 0.097 29.336 1.00 96.81 212 GLU A CA 1
ATOM 1801 C C . GLU A 1 212 ? -9.880 0.907 28.824 1.00 96.81 212 GLU A C 1
ATOM 1803 O O . GLU A 1 212 ? -9.338 1.747 29.544 1.00 96.81 212 GLU A O 1
ATOM 1808 N N . ASN A 1 213 ? -9.439 0.653 27.589 1.00 97.62 213 ASN A N 1
ATOM 1809 C CA . ASN A 1 213 ? -8.279 1.345 27.030 1.00 97.62 213 ASN A CA 1
ATOM 1810 C C . ASN A 1 213 ? -8.606 2.787 26.626 1.00 97.62 213 ASN A C 1
ATOM 1812 O O . ASN A 1 213 ? -7.775 3.668 26.825 1.00 97.62 213 ASN A O 1
ATOM 1816 N N . LEU A 1 214 ? -9.820 3.057 26.138 1.00 97.44 214 LEU A N 1
ATOM 1817 C CA . LEU A 1 214 ? -10.293 4.425 25.908 1.00 97.44 214 LEU A CA 1
ATOM 1818 C C . LEU A 1 214 ? -10.322 5.226 27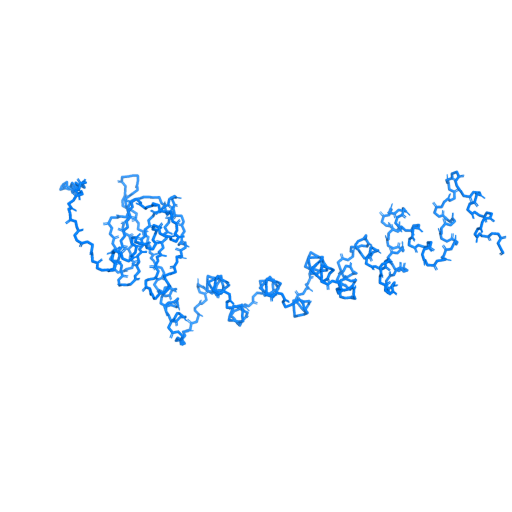.211 1.00 97.44 214 LEU A C 1
ATOM 1820 O O . LEU A 1 214 ? -9.872 6.368 27.232 1.00 97.44 214 LEU A O 1
ATOM 1824 N N . TYR A 1 215 ? -10.779 4.615 28.308 1.00 96.62 215 TYR A N 1
ATOM 1825 C CA . TYR A 1 215 ? -10.749 5.252 29.622 1.00 96.62 215 TYR A CA 1
ATOM 1826 C C . TYR A 1 215 ? -9.317 5.584 30.057 1.00 96.62 215 TYR A C 1
ATOM 1828 O O . TYR A 1 215 ? -9.024 6.730 30.388 1.00 96.62 215 TYR A O 1
ATOM 1836 N N . LYS A 1 216 ? -8.405 4.604 29.983 1.00 96.38 216 LYS A N 1
ATOM 1837 C CA . LYS A 1 216 ? -6.984 4.784 30.334 1.00 96.38 216 LYS A CA 1
ATOM 1838 C C . LYS A 1 216 ? -6.292 5.854 29.486 1.00 96.38 216 LYS A C 1
ATOM 1840 O O . LYS A 1 216 ? -5.426 6.557 29.994 1.00 96.38 216 LYS A O 1
ATOM 1845 N N . ASN A 1 217 ? -6.687 5.994 28.223 1.00 95.31 217 ASN A N 1
ATOM 1846 C CA . ASN A 1 217 ? -6.157 7.004 27.310 1.00 95.31 217 ASN A CA 1
ATOM 1847 C C . ASN A 1 217 ? -6.779 8.401 27.502 1.00 95.31 217 ASN A C 1
ATOM 1849 O O . ASN A 1 217 ? -6.371 9.339 26.822 1.00 95.31 217 ASN A O 1
ATOM 1853 N N . GLY A 1 218 ? -7.760 8.554 28.398 1.00 94.88 218 GLY A N 1
ATOM 1854 C CA . GLY A 1 218 ? -8.459 9.820 28.634 1.00 94.88 218 GLY A CA 1
ATOM 1855 C C . GLY A 1 218 ? -9.567 10.133 27.620 1.00 94.88 218 GLY A C 1
ATOM 1856 O O . GLY A 1 218 ? -10.149 11.214 27.659 1.00 94.88 218 GLY A O 1
ATOM 1857 N N . ASP A 1 219 ? -9.923 9.194 26.740 1.00 96.50 219 ASP A N 1
ATOM 1858 C CA . ASP A 1 219 ? -11.017 9.331 25.773 1.00 96.50 219 ASP A CA 1
ATOM 1859 C C . ASP A 1 219 ? -12.381 9.037 26.432 1.00 96.50 219 ASP A C 1
ATOM 1861 O O . ASP A 1 219 ? -13.128 8.142 26.024 1.00 96.50 219 ASP A O 1
ATOM 1865 N N . LEU A 1 220 ? -12.714 9.805 27.475 1.00 94.94 220 LEU A N 1
ATOM 1866 C CA . LEU A 1 220 ? -13.822 9.520 28.399 1.00 94.94 220 LEU A CA 1
ATOM 1867 C C . LEU A 1 220 ? -15.190 9.418 27.712 1.00 94.94 220 LEU A C 1
ATOM 1869 O O . LEU A 1 220 ? -15.992 8.564 28.077 1.00 94.94 220 LEU A O 1
ATOM 1873 N N . ASN A 1 221 ? -15.449 10.231 26.682 1.00 94.56 221 ASN A N 1
ATOM 1874 C CA . ASN A 1 221 ? -16.709 10.172 25.931 1.00 94.56 221 ASN A CA 1
ATOM 1875 C C . ASN A 1 221 ? -16.872 8.836 25.194 1.00 94.56 221 ASN A C 1
ATOM 1877 O O . ASN A 1 221 ? -17.947 8.240 25.216 1.00 94.56 221 ASN A O 1
ATOM 1881 N N . TYR A 1 222 ? -15.804 8.348 24.560 1.00 96.31 222 TYR A N 1
ATOM 1882 C CA . TYR A 1 222 ? -15.821 7.054 23.880 1.00 96.31 222 TYR A CA 1
ATOM 1883 C C . TYR A 1 222 ? -15.937 5.909 24.887 1.00 96.31 222 TYR A C 1
ATOM 1885 O O . TYR A 1 222 ? -16.731 4.994 24.677 1.00 96.31 222 TYR A O 1
ATOM 1893 N N . ALA A 1 223 ? -15.201 5.984 26.001 1.00 97.00 223 ALA A N 1
ATOM 1894 C CA . ALA A 1 223 ? -15.298 5.007 27.080 1.00 97.00 223 ALA A CA 1
ATOM 1895 C C . ALA A 1 223 ? -16.725 4.931 27.646 1.00 97.00 223 ALA A C 1
ATOM 1897 O O . ALA A 1 223 ? -17.286 3.844 27.753 1.00 97.00 223 ALA A O 1
ATOM 1898 N N . PHE A 1 224 ? -17.349 6.082 27.921 1.00 96.62 224 PHE A N 1
ATOM 1899 C CA . PHE A 1 224 ? -18.729 6.162 28.394 1.00 96.62 224 PHE A CA 1
ATOM 1900 C C . PHE A 1 224 ? -19.703 5.492 27.421 1.00 96.62 224 PHE A C 1
ATOM 1902 O O . PHE A 1 224 ? -20.507 4.663 27.838 1.00 96.62 224 PHE A O 1
ATOM 1909 N N . LEU A 1 225 ? -19.619 5.807 26.123 1.00 95.88 225 LEU A N 1
ATOM 1910 C CA . LEU A 1 225 ? -20.485 5.202 25.105 1.00 95.88 225 LEU A CA 1
ATOM 1911 C C . LEU A 1 225 ? -20.275 3.687 24.988 1.00 95.88 225 LEU A C 1
ATOM 1913 O O . LEU A 1 225 ? -21.244 2.945 24.810 1.00 95.88 225 LEU A O 1
ATOM 1917 N N . ALA A 1 226 ? -19.032 3.224 25.108 1.00 95.81 226 ALA A N 1
ATOM 1918 C CA . ALA A 1 226 ? -18.710 1.805 25.082 1.00 95.81 226 ALA A CA 1
ATOM 1919 C C . ALA A 1 226 ? -19.309 1.072 26.295 1.00 95.81 226 ALA A C 1
ATOM 1921 O O . ALA A 1 226 ? -20.041 0.100 26.104 1.00 95.81 226 ALA A O 1
ATOM 1922 N N . TYR A 1 227 ? -19.100 1.576 27.518 1.00 96.25 227 TYR A N 1
ATOM 1923 C CA . TYR A 1 227 ? -19.703 1.011 28.733 1.00 96.25 227 TYR A CA 1
ATOM 1924 C C . TYR A 1 227 ? -21.235 1.053 28.696 1.00 96.25 227 TYR A C 1
ATOM 1926 O O . TYR A 1 227 ? -21.885 0.059 29.022 1.00 96.25 227 TYR A O 1
ATOM 1934 N N . MET A 1 228 ? -21.828 2.133 28.173 1.00 94.94 228 MET A N 1
ATOM 1935 C CA . MET A 1 228 ? -23.277 2.217 27.963 1.00 94.94 228 MET A CA 1
ATOM 1936 C C . MET A 1 228 ? -23.780 1.091 27.056 1.00 94.94 228 MET A C 1
ATOM 1938 O O . MET A 1 228 ? -24.795 0.464 27.345 1.00 94.94 228 MET A O 1
ATOM 1942 N N . LYS A 1 229 ? -23.067 0.800 25.962 1.00 93.19 229 LYS A N 1
ATOM 1943 C CA . LYS A 1 229 ? -23.423 -0.270 25.016 1.00 93.19 229 LYS A CA 1
ATOM 1944 C C . LYS A 1 229 ? -23.215 -1.678 25.590 1.00 93.19 229 LYS A C 1
ATOM 1946 O O . LYS A 1 229 ? -23.829 -2.631 25.089 1.00 93.19 229 LYS A O 1
ATOM 1951 N N . LEU A 1 230 ? -22.350 -1.809 26.593 1.00 93.31 230 LEU A N 1
ATOM 1952 C CA . LEU A 1 230 ? -22.112 -3.024 27.378 1.00 93.31 230 LEU A CA 1
ATOM 1953 C C . LEU A 1 230 ? -23.103 -3.183 28.541 1.00 93.31 230 LEU A C 1
ATOM 1955 O O . LEU A 1 230 ? -23.147 -4.248 29.145 1.00 93.31 230 LEU A O 1
ATOM 1959 N N . ASN A 1 231 ? -23.924 -2.161 28.809 1.00 93.88 231 ASN A N 1
ATOM 1960 C CA . ASN A 1 231 ? -24.777 -2.046 29.994 1.00 93.88 231 ASN A CA 1
ATOM 1961 C C . ASN A 1 231 ? -23.996 -2.048 31.322 1.00 93.88 231 ASN A C 1
ATOM 1963 O O . ASN A 1 231 ? -24.554 -2.393 32.361 1.00 93.88 231 ASN A O 1
ATOM 1967 N N . ASP A 1 232 ? -22.728 -1.635 31.302 1.00 95.19 232 ASP A N 1
ATOM 1968 C CA . ASP A 1 232 ? -21.933 -1.432 32.515 1.00 95.19 232 ASP A CA 1
ATOM 1969 C C . ASP A 1 232 ? -22.227 -0.039 33.087 1.00 95.19 232 ASP A C 1
ATOM 1971 O O . ASP A 1 232 ? -21.485 0.933 32.912 1.00 95.19 232 ASP A O 1
ATOM 1975 N N . TYR A 1 233 ? -23.398 0.080 33.713 1.00 96.06 233 TYR A N 1
ATOM 1976 C CA . TYR A 1 233 ? -23.871 1.359 34.233 1.00 96.06 233 TYR A CA 1
ATOM 1977 C C . TYR A 1 233 ? -23.048 1.845 35.427 1.00 96.06 233 TYR A C 1
ATOM 1979 O O . TYR A 1 233 ? -22.997 3.055 35.652 1.00 96.06 233 TYR A O 1
ATOM 1987 N N . GLU A 1 234 ? -22.386 0.949 36.165 1.00 94.81 234 GLU A N 1
ATOM 1988 C CA . GLU A 1 234 ? -21.488 1.322 37.262 1.00 94.81 234 GLU A CA 1
ATOM 1989 C C . GLU A 1 234 ? -20.311 2.135 36.726 1.00 94.81 234 GLU A C 1
ATOM 1991 O O . GLU A 1 234 ? -20.105 3.272 37.162 1.00 94.81 234 GLU A O 1
ATOM 1996 N N . LYS A 1 235 ? -19.626 1.631 35.689 1.00 95.56 235 LYS A N 1
ATOM 1997 C CA . LYS A 1 235 ? -18.545 2.364 35.013 1.00 95.56 235 LYS A CA 1
ATOM 1998 C C . LYS A 1 235 ? -19.024 3.666 34.380 1.00 95.56 235 LYS A C 1
ATOM 2000 O O . LYS A 1 235 ? -18.342 4.687 34.464 1.00 95.56 235 LYS A O 1
ATOM 2005 N N . CYS A 1 236 ? -20.215 3.676 33.783 1.00 96.31 236 CYS A N 1
ATOM 2006 C CA . CYS A 1 236 ? -20.819 4.914 33.287 1.00 96.31 236 CYS A CA 1
ATOM 2007 C C . CYS A 1 236 ? -21.065 5.937 34.406 1.00 96.31 236 CYS A C 1
ATOM 2009 O O . CYS A 1 236 ? -20.848 7.131 34.204 1.00 96.31 236 CYS A O 1
ATOM 2011 N N . GLY A 1 237 ? -21.508 5.479 35.578 1.00 95.06 237 GLY A N 1
ATOM 2012 C CA . GLY A 1 237 ? -21.703 6.307 36.761 1.00 95.06 237 GLY A CA 1
ATOM 2013 C C . GLY A 1 237 ? -20.396 6.911 37.262 1.00 95.06 237 GLY A C 1
ATOM 2014 O O . GLY A 1 237 ? -20.355 8.119 37.482 1.00 95.06 237 GLY A O 1
ATOM 2015 N N . GLU A 1 238 ? -19.339 6.098 37.381 1.00 94.19 238 GLU A N 1
ATOM 2016 C CA . GLU A 1 238 ? -17.978 6.538 37.735 1.00 94.19 238 GLU A CA 1
ATOM 2017 C C . GLU A 1 238 ? -17.502 7.677 36.823 1.00 94.19 238 GLU A C 1
ATOM 2019 O O . GLU A 1 238 ? -17.104 8.733 37.309 1.00 94.19 238 GLU A O 1
ATOM 2024 N N . LEU A 1 239 ? -17.642 7.510 35.503 1.00 94.56 239 LEU A N 1
ATOM 2025 C CA . LEU A 1 239 ? -17.253 8.517 34.506 1.00 94.56 239 LEU A CA 1
ATOM 2026 C C . LEU A 1 239 ? -18.030 9.832 34.611 1.00 94.56 239 LEU A C 1
ATOM 2028 O O . LEU A 1 239 ? -17.554 10.872 34.159 1.00 94.56 239 LEU A O 1
ATOM 2032 N N . LEU A 1 240 ? -19.239 9.791 35.168 1.00 95.06 240 LEU A N 1
ATOM 2033 C CA . LEU A 1 240 ? -20.104 10.954 35.296 1.00 95.06 240 LEU A CA 1
ATOM 2034 C C . LEU A 1 240 ? -20.027 11.622 36.666 1.00 95.06 240 LEU A C 1
ATOM 2036 O O . LEU A 1 240 ? -20.640 12.680 36.776 1.00 95.06 240 LEU A O 1
ATOM 2040 N N . GLN A 1 241 ? -19.331 11.067 37.670 1.00 91.06 241 GLN A N 1
ATOM 2041 C CA . GLN A 1 241 ? -19.421 11.491 39.082 1.00 91.06 241 GLN A CA 1
ATOM 2042 C C . GLN A 1 241 ? -19.280 13.004 39.299 1.00 91.06 241 GLN A C 1
ATOM 2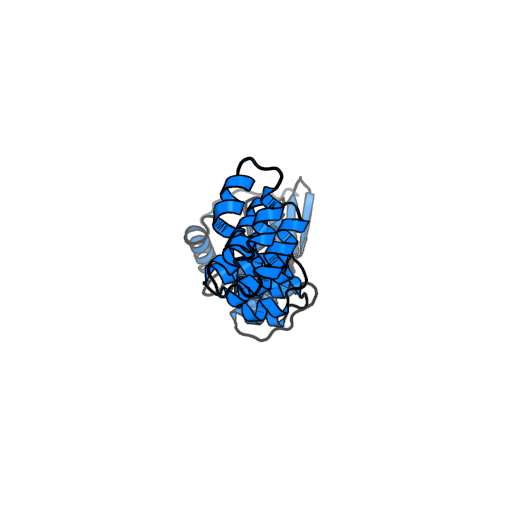044 O O . GLN A 1 241 ? -20.020 13.579 40.094 1.00 91.06 241 GLN A O 1
ATOM 2049 N N . GLU A 1 242 ? -18.386 13.659 38.560 1.00 89.31 242 GLU A N 1
ATOM 2050 C CA . GLU A 1 242 ? -18.129 15.103 38.676 1.00 89.31 242 GLU A CA 1
ATOM 2051 C C . GLU A 1 242 ? -18.999 15.962 37.742 1.00 89.31 242 GLU A C 1
ATOM 2053 O O . GLU A 1 242 ? -18.945 17.191 37.749 1.00 89.31 242 GLU A O 1
ATOM 2058 N N . SER A 1 243 ? -19.830 15.331 36.914 1.00 91.62 243 SER A N 1
ATOM 2059 C CA . SER A 1 243 ? -20.702 16.015 35.968 1.00 91.62 243 SER A CA 1
ATOM 2060 C C . SER A 1 243 ? -22.056 16.368 36.587 1.00 91.62 243 SER A C 1
ATOM 2062 O O . SER A 1 243 ? -22.631 15.633 37.394 1.00 91.62 243 SER A O 1
ATOM 2064 N N . LYS A 1 244 ? -22.670 17.439 36.074 1.00 93.38 244 LYS A N 1
ATOM 2065 C CA . LYS A 1 244 ? -24.062 17.807 36.395 1.00 93.38 244 LYS A CA 1
ATOM 2066 C C . LYS A 1 244 ? -25.094 16.719 36.055 1.00 93.38 244 LYS A C 1
ATOM 2068 O O . LYS A 1 244 ? -26.238 16.802 36.494 1.00 93.38 244 LYS A O 1
ATOM 2073 N N . PHE A 1 245 ? -24.712 15.716 35.260 1.00 92.94 245 PHE A N 1
ATOM 2074 C CA . PHE A 1 245 ? -25.597 14.653 34.792 1.00 92.94 245 PHE A CA 1
ATOM 2075 C C . PHE A 1 245 ? -25.616 13.427 35.714 1.00 92.94 245 PHE A C 1
ATOM 2077 O O . PHE A 1 245 ? -26.539 12.619 35.601 1.00 92.94 245 PHE A O 1
ATOM 2084 N N . TYR A 1 246 ? -24.674 13.301 36.659 1.00 94.56 246 TYR A N 1
ATOM 2085 C CA . TYR A 1 246 ? -24.561 12.128 37.536 1.00 94.56 246 TYR A CA 1
ATOM 2086 C C . TYR A 1 246 ? -25.856 11.815 38.285 1.00 94.56 246 TYR A C 1
ATOM 2088 O O . TYR A 1 246 ? -26.345 10.690 38.257 1.00 94.56 246 TYR A O 1
ATOM 2096 N N . ASN A 1 247 ? -26.460 12.830 38.909 1.00 93.19 247 ASN A N 1
ATOM 2097 C CA . ASN A 1 247 ? -27.675 12.654 39.705 1.00 93.19 247 ASN A CA 1
ATOM 2098 C C . ASN A 1 247 ? -28.858 12.141 38.872 1.00 93.19 247 ASN A C 1
ATOM 2100 O O . ASN A 1 247 ? -29.672 11.364 39.371 1.00 93.19 247 ASN A O 1
ATOM 2104 N N . ILE A 1 248 ? -28.956 12.565 37.608 1.00 93.94 248 ILE A N 1
ATOM 2105 C CA . ILE A 1 248 ? -29.996 12.105 36.678 1.00 93.94 248 ILE A CA 1
ATOM 2106 C C . ILE A 1 248 ? -29.694 10.664 36.248 1.00 93.94 248 ILE A C 1
ATOM 2108 O O . ILE A 1 248 ? -30.578 9.806 36.287 1.00 93.94 248 ILE A O 1
ATOM 2112 N N . PHE A 1 249 ? -28.437 10.381 35.898 1.00 94.81 249 PHE A N 1
ATOM 2113 C CA . PHE A 1 249 ? -27.998 9.053 35.477 1.00 94.81 249 PHE A CA 1
ATOM 2114 C C . PHE A 1 249 ? -28.197 8.007 36.582 1.00 94.81 249 PHE A C 1
ATOM 2116 O O . PHE A 1 249 ? -28.837 6.982 36.351 1.00 94.81 249 PHE A O 1
ATOM 2123 N N . LYS A 1 250 ? -27.751 8.309 37.809 1.00 94.19 250 LYS A N 1
ATOM 2124 C CA . LYS A 1 250 ? -27.884 7.444 38.987 1.00 94.19 250 LYS A CA 1
ATOM 2125 C C . LYS A 1 250 ? -29.337 7.048 39.249 1.00 94.19 250 LYS A C 1
ATOM 2127 O O . LYS A 1 250 ? -29.628 5.869 39.427 1.00 94.19 250 LYS A O 1
ATOM 2132 N N . LYS A 1 251 ? -30.262 8.015 39.212 1.00 93.12 251 LYS A N 1
ATOM 2133 C CA . LYS A 1 251 ? -31.702 7.753 39.383 1.00 93.12 251 LYS A CA 1
ATOM 2134 C C . LYS A 1 251 ? -32.277 6.832 38.304 1.00 93.12 251 LYS A C 1
ATOM 2136 O O . LYS A 1 251 ? -33.207 6.092 38.589 1.00 93.12 251 LYS A O 1
ATOM 2141 N N . THR A 1 252 ? -31.746 6.898 37.086 1.00 93.50 252 THR A N 1
ATOM 2142 C CA . THR A 1 252 ? -32.304 6.191 35.924 1.00 93.50 252 THR A CA 1
ATOM 2143 C C . THR A 1 252 ? -31.753 4.769 35.787 1.00 93.50 252 THR A C 1
ATOM 2145 O O . THR A 1 252 ? -32.507 3.849 35.466 1.00 93.50 252 THR A O 1
ATOM 2148 N N . PHE A 1 253 ? -30.450 4.586 36.027 1.00 92.75 253 PHE A N 1
ATOM 2149 C CA . PHE A 1 253 ? -29.727 3.359 35.673 1.00 92.75 253 PHE A CA 1
ATOM 2150 C C . PHE A 1 253 ? -29.095 2.613 36.856 1.00 92.75 253 PHE A C 1
ATOM 2152 O O . PHE A 1 253 ? -28.885 1.413 36.733 1.00 92.75 253 PHE A O 1
ATOM 2159 N N . LEU A 1 254 ? -28.805 3.282 37.981 1.00 88.50 254 LEU A N 1
ATOM 2160 C CA . LEU A 1 254 ? -28.086 2.674 39.116 1.00 88.50 254 LEU A CA 1
ATOM 2161 C C . LEU A 1 254 ? -28.979 2.348 40.317 1.00 88.50 254 LEU A C 1
ATOM 2163 O O . LEU A 1 254 ? -28.678 1.432 41.067 1.00 88.50 254 LEU A O 1
ATOM 2167 N N . ASN A 1 255 ? -30.070 3.088 40.518 1.00 81.19 255 ASN A N 1
ATOM 2168 C CA . ASN A 1 255 ? -30.982 2.895 41.650 1.00 81.19 255 ASN A CA 1
ATOM 2169 C C . ASN A 1 255 ? -32.135 1.913 41.335 1.00 81.19 255 ASN A C 1
ATOM 2171 O O . ASN A 1 255 ? -33.267 2.166 41.750 1.00 81.19 255 ASN A O 1
ATOM 2175 N N . LYS A 1 256 ? -31.882 0.848 40.565 1.00 58.12 256 LYS A N 1
ATOM 2176 C CA . LYS A 1 256 ? -32.882 -0.195 40.280 1.00 58.12 256 LYS A CA 1
ATOM 2177 C C . LYS A 1 256 ? -32.699 -1.407 41.175 1.00 58.12 256 LYS A C 1
ATOM 2179 O O . LYS A 1 256 ? -31.535 -1.815 41.353 1.00 58.12 256 LYS A O 1
#